Protein AF-A0A3N7END7-F1 (afdb_monomer_lite)

Radius of gyration: 17.61 Å; chains: 1; bounding box: 38×30×61 Å

Structure (mmCIF, N/CA/C/O backbone):
data_AF-A0A3N7END7-F1
#
_entry.id   AF-A0A3N7END7-F1
#
loop_
_atom_site.group_PDB
_atom_site.id
_atom_site.type_symbol
_atom_site.label_atom_id
_atom_site.label_alt_id
_atom_site.label_comp_id
_atom_site.label_asym_id
_atom_site.label_entity_id
_atom_site.label_seq_id
_atom_site.pdbx_PDB_ins_code
_atom_site.Cartn_x
_atom_site.Cartn_y
_atom_site.Cartn_z
_atom_site.occupancy
_atom_site.B_iso_or_equiv
_atom_site.auth_seq_id
_atom_site.auth_comp_id
_atom_site.auth_asym_id
_atom_site.auth_atom_id
_atom_site.pdbx_PDB_model_num
ATOM 1 N N . MET A 1 1 ? -11.776 10.929 18.664 1.00 58.56 1 MET A N 1
ATOM 2 C CA . MET A 1 1 ? -11.249 9.601 19.025 1.00 58.56 1 MET A CA 1
ATOM 3 C C . MET A 1 1 ? -9.927 9.447 18.284 1.00 58.56 1 MET A C 1
ATOM 5 O O . MET A 1 1 ? -9.914 9.830 17.123 1.00 58.56 1 MET A O 1
ATOM 9 N N . ARG A 1 2 ? -8.830 9.048 18.948 1.00 68.06 2 ARG A N 1
ATOM 10 C CA . ARG A 1 2 ? -7.489 8.968 18.319 1.00 68.06 2 ARG A CA 1
ATOM 11 C C . ARG A 1 2 ? -7.162 7.585 17.737 1.00 68.06 2 ARG A C 1
ATOM 13 O O . ARG A 1 2 ? -6.366 7.523 16.815 1.00 68.06 2 ARG A O 1
ATOM 20 N N . CYS A 1 3 ? -7.806 6.529 18.240 1.00 64.56 3 CYS A N 1
ATOM 21 C CA . CYS A 1 3 ? -7.822 5.182 17.665 1.00 64.56 3 CYS A CA 1
ATOM 22 C C . CYS A 1 3 ? -9.238 4.598 17.800 1.00 64.56 3 CYS A C 1
ATOM 24 O O . CYS A 1 3 ? -9.981 5.019 18.689 1.00 64.56 3 CYS A O 1
ATOM 26 N N . LEU A 1 4 ? -9.624 3.675 16.918 1.00 64.88 4 LEU A N 1
ATOM 27 C CA . LEU A 1 4 ? -11.009 3.197 16.801 1.00 64.88 4 LEU A CA 1
ATOM 28 C C . LEU A 1 4 ? -11.334 1.967 17.667 1.00 64.88 4 LEU A C 1
ATOM 30 O O . LEU A 1 4 ? -12.499 1.762 17.994 1.00 64.88 4 LEU A O 1
ATOM 34 N N . TRP A 1 5 ? -10.341 1.148 18.041 1.00 72.69 5 TRP A N 1
ATOM 35 C CA . TRP A 1 5 ? -10.612 -0.222 18.517 1.00 72.69 5 TRP A CA 1
ATOM 36 C C . TRP A 1 5 ? -9.805 -0.662 19.748 1.00 72.69 5 TRP A C 1
ATOM 38 O O . TRP A 1 5 ? -9.577 -1.857 19.932 1.00 72.69 5 TRP A O 1
ATOM 48 N N . LYS A 1 6 ? -9.364 0.271 20.605 1.00 66.94 6 LYS A N 1
ATOM 49 C CA . LYS A 1 6 ? -8.592 -0.079 21.815 1.00 66.94 6 LYS A CA 1
ATOM 50 C C . LYS A 1 6 ? -9.349 -1.128 22.650 1.00 66.94 6 LYS A C 1
ATOM 52 O O . LYS A 1 6 ? -10.451 -0.858 23.119 1.00 66.94 6 LYS A O 1
ATOM 57 N N . GLY A 1 7 ? -8.748 -2.308 22.826 1.00 66.50 7 GLY A N 1
ATOM 58 C CA . GLY A 1 7 ? -9.311 -3.417 23.609 1.00 66.50 7 GLY A CA 1
ATOM 59 C C . GLY A 1 7 ? -10.255 -4.368 22.859 1.00 66.50 7 GLY A C 1
ATOM 60 O O . GLY A 1 7 ? -10.899 -5.192 23.504 1.00 66.50 7 GLY A O 1
ATOM 61 N N . LEU A 1 8 ? -10.358 -4.282 21.527 1.00 70.75 8 LEU A N 1
ATOM 62 C CA . LEU A 1 8 ? -11.179 -5.195 20.722 1.00 70.75 8 LEU A CA 1
ATOM 63 C C . LEU A 1 8 ? -10.338 -6.291 20.053 1.00 70.75 8 LEU A C 1
ATOM 65 O O . LEU A 1 8 ? -9.288 -6.022 19.479 1.00 70.75 8 LEU A O 1
ATOM 69 N N . VAL A 1 9 ? -10.853 -7.525 20.070 1.00 76.88 9 VAL A N 1
ATOM 70 C CA . VAL A 1 9 ? -10.311 -8.660 19.307 1.00 76.88 9 VAL A CA 1
ATOM 71 C C . VAL A 1 9 ? -11.106 -8.795 18.012 1.00 76.88 9 VAL A C 1
ATOM 73 O O . VAL A 1 9 ? -12.292 -9.122 18.035 1.00 76.88 9 VAL A O 1
ATOM 76 N N . LEU A 1 10 ? -10.458 -8.550 16.874 1.00 80.69 10 LEU A N 1
ATOM 77 C CA . LEU A 1 10 ? -11.116 -8.424 15.568 1.00 80.69 10 LEU A CA 1
ATOM 78 C C . LEU A 1 10 ? -10.862 -9.642 14.657 1.00 80.69 10 LEU A C 1
ATOM 80 O O . LEU A 1 10 ? -10.731 -9.514 13.444 1.00 80.69 10 LEU A O 1
ATOM 84 N N . SER A 1 11 ? -10.856 -10.849 15.231 1.00 84.00 11 SER A N 1
ATOM 85 C CA . SER A 1 11 ? -10.459 -12.099 14.550 1.00 84.00 11 SER A CA 1
ATOM 86 C C . SER A 1 11 ? -11.357 -12.574 13.414 1.00 84.00 11 SER A C 1
ATOM 88 O O . SER A 1 11 ? -10.953 -13.436 12.637 1.00 84.00 11 SER A O 1
ATOM 90 N N . LYS A 1 12 ? -12.561 -12.013 13.297 1.00 89.88 12 LYS A N 1
ATOM 91 C CA . LYS A 1 12 ? -13.512 -12.297 12.211 1.00 89.88 12 LYS A CA 1
ATOM 92 C C . LYS A 1 12 ? -13.672 -11.129 11.238 1.00 89.88 12 LYS A C 1
ATOM 94 O O . LYS A 1 12 ? -14.505 -11.204 10.338 1.00 89.88 12 LYS A O 1
ATOM 99 N N . LEU A 1 13 ? -12.950 -10.028 11.449 1.00 92.25 13 LEU A N 1
ATOM 100 C CA . LEU A 1 13 ? -13.069 -8.851 10.601 1.00 92.25 13 LEU A CA 1
ATOM 101 C C . LEU A 1 13 ? -12.428 -9.149 9.245 1.00 92.25 13 LEU A C 1
ATOM 103 O O . LEU A 1 13 ? -11.234 -9.416 9.174 1.00 92.25 13 LEU A O 1
ATOM 107 N N . THR A 1 14 ? -13.227 -9.103 8.181 1.00 96.62 14 THR A N 1
ATOM 108 C CA . THR A 1 14 ? -12.772 -9.377 6.808 1.00 96.62 14 THR A CA 1
ATOM 109 C C . THR A 1 14 ? -12.635 -8.118 5.968 1.00 96.62 14 THR A C 1
ATOM 111 O O . THR A 1 14 ? -11.817 -8.074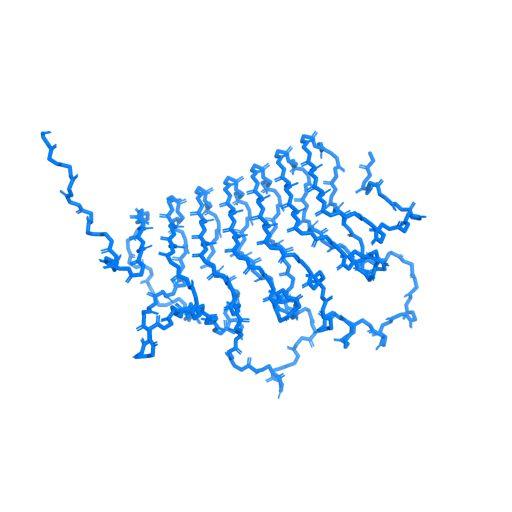 5.058 1.00 96.62 14 THR A O 1
ATOM 114 N N . THR A 1 15 ? -13.418 -7.088 6.267 1.00 96.81 15 THR A N 1
ATOM 115 C CA . THR A 1 15 ? -13.398 -5.803 5.568 1.00 96.81 15 THR A CA 1
ATOM 116 C C . THR A 1 15 ? -13.384 -4.706 6.610 1.00 96.81 15 THR A C 1
ATOM 118 O O . THR A 1 15 ? -14.233 -4.699 7.502 1.00 96.81 15 THR A O 1
ATOM 121 N N . LEU A 1 16 ? -12.433 -3.788 6.490 1.00 96.12 16 LEU A N 1
ATOM 122 C CA . LEU A 1 16 ? -12.409 -2.560 7.257 1.00 96.12 16 LEU A CA 1
ATOM 123 C C . LEU A 1 16 ? -12.449 -1.369 6.306 1.00 96.12 16 LEU A C 1
ATOM 125 O O . LEU A 1 16 ? -11.574 -1.219 5.459 1.00 96.12 16 LEU A O 1
ATOM 129 N N . GLU A 1 17 ? -13.435 -0.505 6.505 1.00 97.25 17 GLU A N 1
ATOM 130 C CA . GLU A 1 17 ? -13.556 0.768 5.811 1.00 97.25 17 GLU A CA 1
ATOM 131 C C . GLU A 1 17 ? -13.596 1.906 6.840 1.00 97.25 17 GLU A C 1
ATOM 133 O O . GLU A 1 17 ? -14.427 1.918 7.750 1.00 97.25 17 GLU A O 1
ATOM 138 N N . VAL A 1 18 ? -12.664 2.851 6.717 1.00 96.94 18 VAL A N 1
ATOM 139 C CA . VAL A 1 18 ? -12.523 4.016 7.595 1.00 96.94 18 VAL A CA 1
ATOM 140 C C . VAL A 1 18 ? -12.700 5.273 6.755 1.00 96.94 18 VAL A C 1
ATOM 142 O O . VAL A 1 18 ? -11.831 5.627 5.964 1.00 96.94 18 VAL A O 1
ATOM 145 N N . VAL A 1 19 ? -13.829 5.957 6.922 1.00 97.12 19 VAL A N 1
ATOM 146 C CA . VAL A 1 19 ? -14.219 7.079 6.055 1.00 97.12 19 VAL A CA 1
ATOM 147 C C . VAL A 1 19 ? -14.399 8.346 6.883 1.00 97.12 19 VAL A C 1
ATOM 149 O O . VAL A 1 19 ? -15.081 8.335 7.909 1.00 97.12 19 VAL A O 1
ATOM 152 N N . LYS A 1 20 ? -13.808 9.457 6.428 1.00 96.12 20 LYS A N 1
ATOM 153 C CA . LYS A 1 20 ? -14.015 10.817 6.967 1.00 96.12 20 LYS A CA 1
ATOM 154 C C . LYS A 1 20 ? -13.723 10.955 8.469 1.00 96.12 20 LYS A C 1
ATOM 156 O O . LYS A 1 20 ? -14.342 11.759 9.172 1.00 96.12 20 LYS A O 1
ATOM 161 N N . CYS A 1 21 ? -12.755 10.195 8.982 1.00 94.81 21 CYS A N 1
ATOM 162 C CA . CYS A 1 21 ? -12.356 10.218 10.390 1.00 94.81 21 CYS A CA 1
ATOM 163 C C . CYS A 1 21 ? -11.325 11.329 10.678 1.00 94.81 21 CYS A C 1
ATOM 165 O O . CYS A 1 21 ? -10.140 11.076 10.863 1.00 94.81 21 CYS A O 1
ATOM 167 N N . LYS A 1 22 ? -11.801 12.576 10.800 1.00 89.81 22 LYS A N 1
ATOM 168 C CA . LYS A 1 22 ? -11.001 13.823 10.907 1.00 89.81 22 LYS A CA 1
ATOM 169 C C . LYS A 1 22 ? -10.036 13.964 12.094 1.00 89.81 22 LYS A C 1
ATOM 171 O O . LYS A 1 22 ? -9.405 14.996 12.239 1.00 89.81 22 LYS A O 1
ATOM 176 N N . ARG A 1 23 ? -10.001 13.014 13.029 1.00 92.69 23 ARG A N 1
ATOM 177 C CA . ARG A 1 23 ? -9.140 13.070 14.233 1.00 92.69 23 ARG A CA 1
ATOM 178 C C . ARG A 1 23 ? -8.343 11.787 14.450 1.00 92.69 23 ARG A C 1
ATOM 180 O O . ARG A 1 23 ? -7.710 11.642 15.496 1.00 92.69 23 ARG A O 1
ATOM 187 N N . LEU A 1 24 ? -8.483 10.833 13.535 1.00 93.38 24 LEU A N 1
ATOM 188 C CA . LEU A 1 24 ? -7.822 9.546 13.620 1.00 93.38 24 LEU A CA 1
ATOM 189 C C . LEU A 1 24 ? -6.377 9.732 13.179 1.00 93.38 24 LEU A C 1
ATOM 191 O O . LEU A 1 24 ? -6.164 10.127 12.041 1.00 93.38 24 LEU A O 1
ATOM 195 N N . THR A 1 25 ? -5.424 9.460 14.068 1.00 93.38 25 THR A N 1
ATOM 196 C CA . THR A 1 25 ? -3.995 9.569 13.737 1.00 93.38 25 THR A CA 1
ATOM 197 C C . THR A 1 25 ? -3.389 8.228 13.344 1.00 93.38 25 THR A C 1
ATOM 199 O O . THR A 1 25 ? -2.418 8.200 12.594 1.00 93.38 25 THR A O 1
ATOM 202 N N . HIS A 1 26 ? -3.996 7.124 13.797 1.00 91.69 26 HIS A N 1
ATOM 203 C CA . HIS A 1 26 ? -3.656 5.759 13.401 1.00 91.69 26 HIS A CA 1
ATOM 204 C C . HIS A 1 26 ? -4.863 4.818 13.404 1.00 91.69 26 HIS A C 1
ATOM 206 O O . HIS A 1 26 ? -5.825 5.034 14.145 1.00 91.69 26 HIS A O 1
ATOM 212 N N . VAL A 1 27 ? -4.822 3.762 12.582 1.00 92.12 27 VAL A N 1
ATOM 213 C CA . VAL A 1 27 ? -5.920 2.782 12.464 1.00 92.12 27 VAL A CA 1
ATOM 214 C C . VAL A 1 27 ? -5.748 1.622 13.438 1.00 92.12 27 VAL A C 1
ATOM 216 O O . VAL A 1 27 ? -6.703 1.240 14.120 1.00 92.12 27 VAL A O 1
ATOM 219 N N . PHE A 1 28 ? -4.532 1.086 13.519 1.00 87.56 28 PHE A N 1
ATOM 220 C CA . PHE A 1 28 ? -4.178 -0.059 14.352 1.00 87.56 28 PHE A CA 1
ATOM 221 C C . PHE A 1 28 ? -2.998 0.265 15.262 1.00 87.56 28 PHE A C 1
ATOM 223 O O . PHE A 1 28 ? -2.235 1.195 14.999 1.00 87.56 28 PHE A O 1
ATOM 230 N N . THR A 1 29 ? -2.819 -0.548 16.297 1.00 83.44 29 THR A N 1
ATOM 231 C CA . THR A 1 29 ? -1.540 -0.673 16.998 1.00 83.44 29 THR A CA 1
ATOM 232 C C . THR A 1 29 ? -0.920 -2.051 16.755 1.00 83.44 29 THR A C 1
ATOM 234 O O . THR A 1 29 ? -1.595 -2.960 16.256 1.00 83.44 29 THR A O 1
ATOM 237 N N . CYS A 1 30 ? 0.362 -2.231 17.077 1.00 78.19 30 CYS A N 1
ATOM 238 C CA . CYS A 1 30 ? 1.071 -3.500 16.869 1.00 78.19 30 CYS A CA 1
ATOM 239 C C . CYS A 1 30 ? 0.418 -4.690 17.603 1.00 78.19 30 CYS A C 1
ATOM 241 O O . CYS A 1 30 ? 0.336 -5.788 17.056 1.00 78.19 30 CYS A O 1
ATOM 243 N N . SER A 1 31 ? -0.137 -4.483 18.795 1.00 76.56 31 SER A N 1
ATOM 244 C CA . SER A 1 31 ? -0.885 -5.512 19.530 1.00 76.56 31 SER A CA 1
ATOM 245 C C . SER A 1 31 ? -2.219 -5.899 18.879 1.00 76.56 31 SER A C 1
ATOM 247 O O . SER A 1 31 ? -2.782 -6.947 19.186 1.00 76.56 31 SER A O 1
ATOM 249 N N . MET A 1 32 ? -2.748 -5.087 17.960 1.00 80.56 32 MET A N 1
ATOM 250 C CA . MET A 1 32 ? -4.044 -5.339 17.322 1.00 80.56 32 MET A CA 1
ATOM 251 C C . MET A 1 32 ? -3.915 -6.175 16.053 1.00 80.56 32 MET A C 1
ATOM 253 O O . MET A 1 32 ? -4.786 -7.005 15.770 1.00 80.56 32 MET A O 1
ATOM 257 N N . ILE A 1 33 ? -2.835 -5.979 15.294 1.00 82.06 33 ILE A N 1
ATOM 258 C CA . ILE A 1 33 ? -2.649 -6.623 13.986 1.00 82.06 33 ILE A CA 1
ATOM 259 C C . ILE A 1 33 ? -2.526 -8.145 14.089 1.00 82.06 33 ILE A C 1
ATOM 261 O O . ILE A 1 33 ? -2.978 -8.846 13.188 1.00 82.06 33 ILE A O 1
ATOM 265 N N . VAL A 1 34 ? -2.055 -8.670 15.226 1.00 78.06 34 VAL A N 1
ATOM 266 C CA . VAL A 1 34 ? -2.008 -10.122 15.493 1.00 78.06 34 VAL A CA 1
ATOM 267 C C . VAL A 1 34 ? -3.398 -10.762 15.542 1.00 78.06 34 VAL A C 1
ATOM 269 O O . VAL A 1 34 ? -3.540 -11.956 15.299 1.00 78.06 34 VAL A O 1
ATOM 272 N N . SER A 1 35 ? -4.444 -9.979 15.828 1.00 81.50 35 SER A N 1
ATOM 273 C CA . SER A 1 35 ? -5.823 -10.471 15.818 1.00 81.50 35 SER A CA 1
ATOM 274 C C . SER A 1 35 ? -6.478 -10.380 14.440 1.00 81.50 35 SER A C 1
ATOM 276 O O . SER A 1 35 ? -7.482 -11.043 14.212 1.00 81.50 35 SER A O 1
ATOM 278 N N . LEU A 1 36 ? -5.920 -9.616 13.497 1.00 86.31 36 LEU A N 1
ATOM 279 C CA . LEU A 1 36 ? -6.539 -9.289 12.205 1.00 86.31 36 LEU A CA 1
ATOM 280 C C . LEU A 1 36 ? -6.184 -10.300 11.103 1.00 86.31 36 LEU A C 1
ATOM 282 O O . LEU A 1 36 ? -5.950 -9.946 9.949 1.00 86.31 36 LEU A O 1
ATOM 286 N N . VAL A 1 37 ? -6.175 -11.587 11.455 1.00 87.81 37 VAL A N 1
ATOM 287 C CA . VAL A 1 37 ? -5.729 -12.678 10.571 1.00 87.81 37 VAL A CA 1
ATOM 288 C C . VAL A 1 37 ? -6.675 -12.975 9.405 1.00 87.81 37 VAL A C 1
ATOM 290 O O . VAL A 1 37 ? -6.257 -13.605 8.444 1.00 87.81 37 VAL A O 1
ATOM 293 N N . GLN A 1 38 ? -7.932 -12.525 9.473 1.00 92.81 38 GLN A N 1
ATOM 294 C CA . GLN A 1 38 ? -8.938 -12.723 8.418 1.00 92.81 38 GLN A CA 1
ATOM 295 C C . GLN A 1 38 ? -9.218 -11.455 7.602 1.00 92.81 38 GLN A C 1
ATOM 297 O O . GLN A 1 38 ? -10.114 -11.477 6.754 1.00 92.81 38 GLN A O 1
ATOM 302 N N . LEU A 1 39 ? -8.504 -10.350 7.858 1.00 94.69 39 LEU A N 1
ATOM 303 C CA . LEU A 1 39 ? -8.737 -9.088 7.160 1.00 94.69 39 LEU A CA 1
ATOM 304 C C . LEU A 1 39 ? -8.303 -9.222 5.699 1.00 94.69 39 LEU A C 1
ATOM 306 O O . LEU A 1 39 ? -7.144 -9.504 5.427 1.00 94.69 39 LEU A O 1
ATOM 310 N N . LYS A 1 40 ? -9.241 -9.004 4.775 1.00 97.50 40 LYS A N 1
ATOM 311 C CA . LYS A 1 40 ? -9.070 -9.127 3.319 1.00 97.50 40 LYS A CA 1
ATOM 312 C C . LYS A 1 40 ? -9.053 -7.789 2.603 1.00 97.50 40 LYS A C 1
ATOM 314 O O . LYS A 1 40 ? -8.405 -7.669 1.568 1.00 97.50 40 LYS A O 1
ATOM 319 N N . VAL A 1 41 ? -9.769 -6.805 3.134 1.00 98.44 41 VAL A N 1
ATOM 320 C CA . VAL A 1 41 ? -9.942 -5.499 2.499 1.00 98.44 41 VAL A CA 1
ATOM 321 C C . VAL A 1 41 ? -9.732 -4.407 3.540 1.00 98.44 41 VAL A C 1
ATOM 323 O O . VAL A 1 41 ? -10.408 -4.399 4.571 1.00 98.44 41 VAL A O 1
ATOM 326 N N . LEU A 1 42 ? -8.818 -3.481 3.254 1.00 97.75 42 LEU A N 1
ATOM 327 C CA . LEU A 1 42 ? -8.584 -2.272 4.037 1.00 97.75 42 LEU A CA 1
ATOM 328 C C . LEU A 1 42 ? -8.801 -1.044 3.149 1.00 97.75 42 LEU A C 1
ATOM 330 O O . LEU A 1 42 ? -8.037 -0.810 2.216 1.00 97.75 42 LEU A O 1
ATOM 334 N N . LYS A 1 43 ? -9.823 -0.246 3.463 1.00 98.56 43 LYS A N 1
ATOM 335 C CA . LYS A 1 43 ? -10.111 1.022 2.784 1.00 98.56 43 LYS A CA 1
ATOM 336 C C . LYS A 1 43 ? -10.050 2.173 3.768 1.00 98.56 43 LYS A C 1
ATOM 338 O O . LYS A 1 43 ? -10.704 2.130 4.809 1.00 98.56 43 LYS A O 1
ATOM 343 N N . ILE A 1 44 ? -9.282 3.208 3.451 1.00 98.44 44 ILE A N 1
ATOM 344 C CA . ILE A 1 44 ? -9.186 4.411 4.277 1.00 98.44 44 ILE A CA 1
ATOM 345 C C . ILE A 1 44 ? -9.352 5.632 3.380 1.00 98.44 44 ILE A C 1
ATOM 347 O O . ILE A 1 44 ? -8.561 5.849 2.467 1.00 98.44 44 ILE A O 1
ATOM 351 N N . VAL A 1 45 ? -10.403 6.415 3.626 1.00 98.50 45 VAL A N 1
ATOM 352 C CA . VAL A 1 45 ? -10.842 7.492 2.730 1.00 98.50 45 VAL A CA 1
ATOM 353 C C . VAL A 1 45 ? -11.081 8.782 3.513 1.00 98.50 45 VAL A C 1
ATOM 355 O O . VAL A 1 45 ? -11.795 8.793 4.521 1.00 98.50 45 VAL A O 1
ATOM 358 N N . SER A 1 46 ? -10.502 9.886 3.043 1.00 97.88 46 SER A N 1
ATOM 359 C CA . SER A 1 46 ? -10.686 11.243 3.581 1.00 97.88 46 SER A CA 1
ATOM 360 C C . SER A 1 46 ? -10.360 11.367 5.083 1.00 97.88 46 SER A C 1
ATOM 362 O O . SER A 1 46 ? -11.107 11.983 5.849 1.00 97.88 46 SER A O 1
ATOM 364 N N . CYS A 1 47 ? -9.271 10.745 5.544 1.00 96.94 47 CYS A N 1
ATOM 365 C CA . CYS A 1 47 ? -8.807 10.833 6.935 1.00 96.94 47 CYS A CA 1
ATOM 366 C C . CYS A 1 47 ? -7.644 11.832 7.054 1.00 96.94 47 CYS A C 1
ATOM 368 O O . CYS A 1 47 ? -6.478 11.456 7.036 1.00 96.94 47 CYS A O 1
ATOM 370 N N . GLU A 1 48 ? -7.983 13.119 7.175 1.00 93.25 48 GLU A N 1
ATOM 371 C CA . GLU A 1 48 ? -7.047 14.258 7.090 1.00 93.25 48 GLU A CA 1
ATOM 372 C C . GLU A 1 48 ? -5.918 14.250 8.136 1.00 93.25 48 GLU A C 1
ATOM 374 O O . GLU A 1 48 ? -4.829 14.743 7.863 1.00 93.25 48 GLU A O 1
ATOM 379 N N . GLU A 1 49 ? -6.171 13.686 9.320 1.00 95.69 49 GLU A N 1
ATOM 380 C CA . GLU A 1 49 ? -5.212 13.642 10.433 1.00 95.69 49 GLU A CA 1
ATOM 381 C C . GLU A 1 49 ? -4.452 12.309 10.532 1.00 95.69 49 GLU A C 1
ATOM 383 O O . GLU A 1 49 ? -3.709 12.107 11.489 1.00 95.69 49 GLU A O 1
ATOM 388 N N . LEU A 1 50 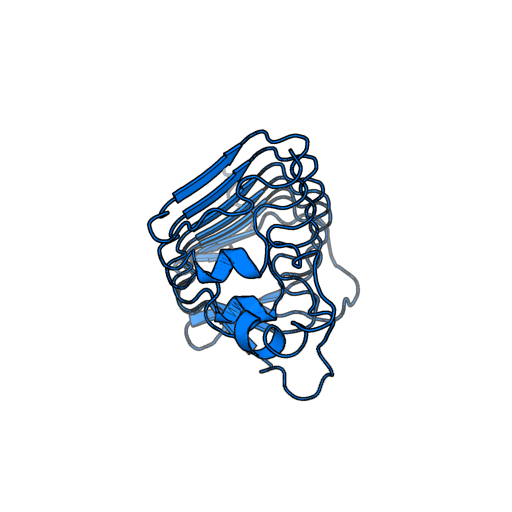? -4.650 11.387 9.582 1.00 96.25 50 LEU A N 1
ATOM 389 C CA . LEU A 1 50 ? -4.012 10.073 9.611 1.00 96.25 50 LEU A CA 1
ATOM 390 C C . LEU A 1 50 ? -2.530 10.197 9.257 1.00 96.25 50 LEU A C 1
ATOM 392 O O . LEU A 1 50 ? -2.197 10.512 8.120 1.00 96.25 50 LEU A O 1
ATOM 396 N N . GLU A 1 51 ? -1.666 9.906 10.224 1.00 93.75 51 GLU A N 1
ATOM 397 C CA . GLU A 1 51 ? -0.207 9.980 10.082 1.00 93.75 51 GLU A CA 1
ATOM 398 C C . GLU A 1 51 ? 0.395 8.602 9.779 1.00 93.75 51 GLU A C 1
ATOM 400 O O . GLU A 1 51 ? 1.344 8.488 9.006 1.00 93.75 51 GLU A O 1
ATOM 405 N N . GLN A 1 52 ? -0.172 7.536 10.359 1.00 90.81 52 GLN A N 1
ATOM 406 C CA . GLN A 1 52 ? 0.329 6.161 10.239 1.00 90.81 52 GLN A CA 1
ATOM 407 C C . GLN A 1 52 ? -0.840 5.176 10.183 1.00 90.81 52 GLN A C 1
ATOM 409 O O . GLN A 1 52 ? -1.822 5.353 10.891 1.00 90.81 52 GLN A O 1
ATOM 414 N N . ILE A 1 53 ? -0.770 4.090 9.410 1.00 92.56 53 ILE A N 1
ATOM 415 C CA . ILE A 1 53 ? -1.816 3.046 9.483 1.00 92.56 53 ILE A CA 1
ATOM 416 C C . ILE A 1 53 ? -1.678 2.245 10.785 1.00 92.56 53 ILE A C 1
ATOM 418 O O . ILE A 1 53 ? -2.681 1.925 11.428 1.00 92.56 53 ILE A O 1
ATOM 422 N N . ILE A 1 54 ? -0.439 1.964 11.194 1.00 87.44 54 ILE A N 1
ATOM 423 C CA . ILE A 1 54 ? -0.103 1.181 12.385 1.00 87.44 54 ILE A CA 1
ATOM 424 C C . ILE A 1 54 ? 0.816 2.015 13.271 1.00 87.44 54 ILE A C 1
ATOM 426 O O . ILE A 1 54 ? 1.899 2.395 12.840 1.00 87.44 54 ILE A O 1
ATOM 430 N N . ALA A 1 55 ? 0.394 2.259 14.507 1.00 84.31 55 ALA A N 1
ATOM 431 C CA . ALA A 1 55 ? 1.214 2.882 15.537 1.00 84.31 55 ALA A CA 1
ATOM 432 C C . ALA A 1 55 ? 1.828 1.830 16.473 1.00 84.31 55 ALA A C 1
ATOM 434 O O . ALA A 1 55 ? 1.306 0.722 16.626 1.00 84.31 55 ALA A O 1
ATOM 435 N N . ARG A 1 56 ? 2.916 2.191 17.157 1.00 77.12 56 ARG A N 1
ATOM 436 C CA . ARG A 1 56 ? 3.410 1.399 18.293 1.00 77.12 56 ARG A CA 1
ATOM 437 C C . ARG A 1 56 ? 2.412 1.471 19.450 1.00 77.12 56 ARG A C 1
ATOM 439 O O . ARG A 1 56 ? 1.708 2.470 19.611 1.00 77.12 56 ARG A O 1
ATOM 446 N N . ASP A 1 57 ? 2.342 0.411 20.247 1.00 74.75 57 ASP A N 1
ATOM 447 C CA . ASP A 1 57 ? 1.612 0.455 21.511 1.00 74.75 57 ASP A CA 1
ATOM 448 C C . ASP A 1 57 ? 2.320 1.439 22.463 1.00 74.75 57 ASP A C 1
ATOM 450 O O . ASP A 1 57 ? 3.545 1.460 22.548 1.00 74.75 57 ASP A O 1
ATOM 454 N N . ASN A 1 58 ? 1.556 2.312 23.124 1.00 64.94 58 ASN A N 1
ATOM 455 C CA . ASN A 1 58 ? 2.095 3.413 23.939 1.00 64.94 58 ASN A CA 1
ATOM 456 C C . ASN A 1 58 ? 2.496 3.000 25.368 1.00 64.94 58 ASN A C 1
ATOM 458 O O . ASN A 1 58 ? 2.837 3.874 26.161 1.00 64.94 58 ASN A O 1
ATOM 462 N N . ASP A 1 59 ? 2.453 1.709 25.700 1.00 56.25 59 ASP A N 1
ATOM 463 C CA . ASP A 1 59 ? 2.606 1.216 27.066 1.00 56.25 59 ASP A CA 1
ATOM 464 C C . ASP A 1 59 ? 3.657 0.075 27.090 1.00 56.25 59 ASP A C 1
ATOM 466 O O . ASP A 1 59 ? 3.478 -0.945 26.434 1.00 56.25 59 ASP A O 1
ATOM 470 N N . ASP A 1 60 ? 4.736 0.295 27.854 1.00 51.06 60 ASP A N 1
ATOM 471 C CA . ASP A 1 60 ? 5.833 -0.604 28.270 1.00 51.06 60 ASP A CA 1
ATOM 472 C C . ASP A 1 60 ? 7.102 -0.763 27.396 1.00 51.06 60 ASP A C 1
ATOM 474 O O . ASP A 1 60 ? 7.154 -1.396 26.343 1.00 51.06 60 ASP A O 1
ATOM 478 N N . GLU A 1 61 ? 8.221 -0.292 27.969 1.00 53.06 61 GLU A N 1
ATOM 479 C CA . GLU A 1 61 ? 9.608 -0.483 27.514 1.00 53.06 61 GLU A CA 1
ATOM 480 C C . GLU A 1 61 ? 10.043 -1.963 27.420 1.00 53.06 61 GLU A C 1
ATOM 482 O O . GLU A 1 61 ? 11.149 -2.239 26.955 1.00 53.06 61 GLU A O 1
ATOM 487 N N . ASN A 1 62 ? 9.206 -2.923 27.829 1.00 47.53 62 ASN A N 1
ATOM 488 C CA . ASN A 1 62 ? 9.570 -4.337 27.961 1.00 47.53 62 ASN A CA 1
ATOM 489 C C . ASN A 1 62 ? 9.136 -5.226 26.774 1.00 47.53 62 ASN A C 1
ATOM 491 O O . ASN A 1 62 ? 9.657 -6.328 26.618 1.00 47.53 62 ASN A O 1
AT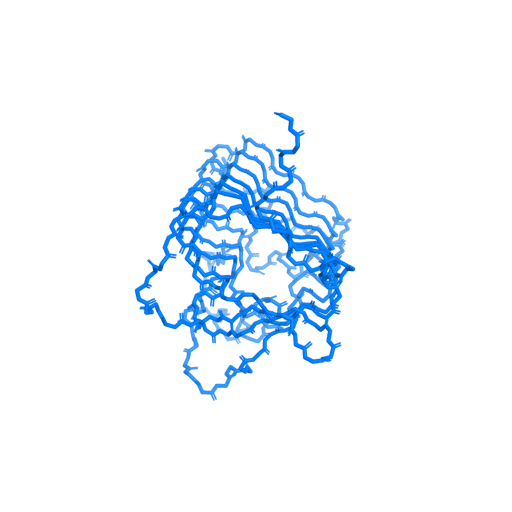OM 495 N N . ASP A 1 63 ? 8.273 -4.735 25.877 1.00 47.25 63 ASP A N 1
ATOM 496 C CA . ASP A 1 63 ? 7.823 -5.475 24.678 1.00 47.25 63 ASP A CA 1
ATOM 497 C C . ASP A 1 63 ? 8.784 -5.343 23.478 1.00 47.25 63 ASP A C 1
ATOM 499 O O . ASP A 1 63 ? 8.541 -5.837 22.371 1.00 47.25 63 ASP A O 1
ATOM 503 N N . GLN A 1 64 ? 9.945 -4.719 23.702 1.00 47.16 64 GLN A N 1
ATOM 504 C CA . GLN A 1 64 ? 10.949 -4.421 22.678 1.00 47.16 64 GLN A CA 1
ATOM 505 C C . GLN A 1 64 ? 11.583 -5.654 22.016 1.00 47.16 64 GLN A C 1
ATOM 507 O O . GLN A 1 64 ? 12.201 -5.501 20.958 1.00 47.16 64 GLN A O 1
ATOM 512 N N . ILE A 1 65 ? 11.447 -6.840 22.620 1.00 45.72 65 ILE A N 1
ATOM 513 C CA . ILE A 1 65 ? 12.112 -8.078 22.182 1.00 45.72 65 ILE A CA 1
ATOM 514 C C . ILE A 1 65 ? 11.216 -8.915 21.253 1.00 45.72 65 ILE A C 1
ATOM 516 O O . ILE A 1 65 ? 11.730 -9.623 20.395 1.00 45.72 65 ILE A O 1
ATOM 520 N N . LEU A 1 66 ? 9.888 -8.796 21.348 1.00 44.41 66 LEU A N 1
ATOM 521 C CA . LEU A 1 66 ? 8.960 -9.607 20.546 1.00 44.41 66 LEU A CA 1
ATOM 522 C C . LEU A 1 66 ? 8.623 -8.963 19.187 1.00 44.41 66 LEU A C 1
ATOM 524 O O . LEU A 1 66 ? 8.377 -9.660 18.208 1.00 44.41 66 LEU A O 1
ATOM 528 N N . LEU A 1 67 ? 8.664 -7.633 19.075 1.00 51.34 67 LEU A N 1
ATOM 529 C CA . LEU A 1 67 ? 8.200 -6.931 17.871 1.00 51.34 67 LEU A CA 1
ATOM 530 C C . LEU A 1 67 ? 9.127 -7.059 16.647 1.00 51.34 67 LEU A C 1
ATOM 532 O O . LEU A 1 67 ? 8.646 -6.982 15.520 1.00 51.34 67 LEU A O 1
ATOM 536 N N . GLY A 1 68 ? 10.436 -7.255 16.846 1.00 50.66 68 GLY A N 1
ATOM 537 C CA . GLY A 1 68 ? 11.410 -7.309 15.744 1.00 50.66 68 GLY A CA 1
ATOM 538 C C . GLY A 1 68 ? 11.191 -8.496 14.801 1.00 50.66 68 GLY A C 1
ATOM 539 O O . GLY A 1 68 ? 11.225 -8.334 13.582 1.00 50.66 68 GLY A O 1
ATOM 540 N N . ASP A 1 69 ? 10.878 -9.662 15.368 1.00 52.34 69 ASP A N 1
ATOM 541 C CA . ASP A 1 69 ? 10.572 -10.869 14.597 1.00 52.34 69 ASP A CA 1
ATOM 542 C C . ASP A 1 69 ? 9.078 -10.964 14.241 1.00 52.34 69 ASP A C 1
ATOM 544 O O . ASP A 1 69 ? 8.735 -11.474 13.175 1.00 52.34 69 ASP A O 1
ATOM 548 N N . HIS A 1 70 ? 8.170 -10.417 15.066 1.00 52.50 70 HIS A N 1
ATOM 549 C CA . HIS A 1 70 ? 6.730 -10.443 14.776 1.00 52.50 70 HIS A CA 1
ATOM 550 C C . HIS A 1 70 ? 6.283 -9.461 13.688 1.00 52.50 70 HIS A C 1
ATOM 552 O O . HIS A 1 70 ? 5.369 -9.802 12.944 1.00 52.50 70 HIS A O 1
ATOM 558 N N . LEU A 1 71 ? 6.928 -8.299 13.511 1.00 55.31 71 LEU A N 1
ATOM 559 C CA . LEU A 1 71 ? 6.631 -7.417 12.367 1.00 55.31 71 LEU A CA 1
ATOM 560 C C . LEU A 1 71 ? 7.036 -8.053 11.029 1.00 55.31 71 LEU A C 1
ATOM 562 O O . LEU A 1 71 ? 6.392 -7.806 10.011 1.00 55.31 71 LEU A O 1
ATOM 566 N N . ARG A 1 72 ? 8.051 -8.928 11.048 1.00 55.25 72 ARG A N 1
ATOM 567 C CA . ARG A 1 72 ? 8.432 -9.779 9.909 1.00 55.25 72 ARG A CA 1
ATOM 568 C C . ARG A 1 72 ? 7.468 -10.955 9.702 1.00 55.25 72 ARG A C 1
ATOM 570 O O . ARG A 1 72 ? 7.445 -11.546 8.625 1.00 55.25 72 ARG A O 1
ATOM 577 N N . SER A 1 73 ? 6.665 -11.307 10.710 1.00 57.25 73 SER A N 1
ATOM 578 C C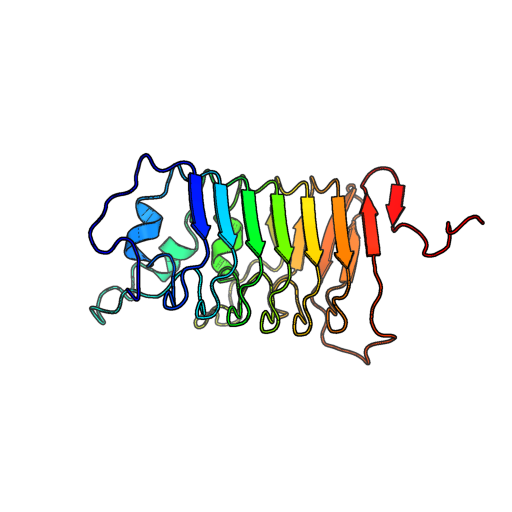A . SER A 1 73 ? 5.746 -12.447 10.687 1.00 57.25 73 SER A CA 1
ATOM 579 C C . SER A 1 73 ? 4.324 -11.993 10.320 1.00 57.25 73 SER A C 1
ATOM 581 O O . SER A 1 73 ? 3.594 -11.467 11.154 1.00 57.25 73 SER A O 1
ATOM 583 N N . LEU A 1 74 ? 3.931 -12.216 9.059 1.00 60.59 74 LEU A N 1
ATOM 584 C CA . LEU A 1 74 ? 2.541 -12.253 8.561 1.00 60.59 74 LEU A CA 1
ATOM 585 C C . LEU A 1 74 ? 1.591 -11.189 9.142 1.00 60.59 74 LEU A C 1
ATOM 587 O O . LEU A 1 74 ? 0.567 -11.500 9.754 1.00 60.59 74 LEU A O 1
ATOM 591 N N . CYS A 1 75 ? 1.904 -9.919 8.909 1.00 69.44 75 CYS A N 1
ATOM 592 C CA . CYS A 1 75 ? 0.968 -8.840 9.181 1.00 69.44 75 CYS A CA 1
ATOM 593 C C . CYS A 1 75 ? -0.143 -8.827 8.119 1.00 69.44 75 CYS A C 1
ATOM 595 O O . CYS A 1 75 ? 0.078 -8.377 7.002 1.00 69.44 75 CYS A O 1
ATOM 597 N N . PHE A 1 76 ? -1.339 -9.290 8.489 1.00 86.75 76 PHE A N 1
ATOM 598 C CA . PHE A 1 76 ? -2.499 -9.458 7.601 1.00 86.75 76 PHE A CA 1
ATOM 599 C C . PHE A 1 76 ? -2.320 -10.542 6.511 1.00 86.75 76 PHE A C 1
ATOM 601 O O . PHE A 1 76 ? -2.334 -10.247 5.313 1.00 86.75 76 PHE A O 1
ATOM 608 N N . PRO A 1 77 ? -2.232 -11.830 6.899 1.00 89.56 77 PRO A N 1
ATOM 609 C CA . PRO A 1 77 ? -1.969 -12.936 5.970 1.00 89.56 77 PRO A CA 1
ATOM 610 C C . PRO A 1 77 ? -3.044 -13.114 4.884 1.00 89.56 77 PRO A C 1
ATOM 612 O O . PRO A 1 77 ? -2.778 -13.724 3.845 1.00 89.56 77 PRO A O 1
ATOM 615 N N . ASP A 1 78 ? -4.251 -12.598 5.126 1.00 93.75 78 ASP A N 1
ATOM 616 C CA . ASP A 1 78 ? -5.396 -12.680 4.222 1.00 93.75 78 ASP A CA 1
ATOM 617 C C . ASP A 1 78 ? -5.677 -11.387 3.442 1.00 93.75 78 ASP A C 1
ATOM 619 O O . ASP A 1 78 ? -6.618 -11.372 2.647 1.00 93.75 78 ASP A O 1
ATOM 623 N N . LEU A 1 79 ? -4.876 -10.327 3.622 1.00 95.56 79 LEU A N 1
ATOM 624 C CA . LEU A 1 79 ? -5.141 -9.023 3.012 1.00 95.56 79 LEU A CA 1
ATOM 625 C C . LEU A 1 79 ? -4.914 -9.079 1.505 1.00 95.56 79 LEU A C 1
ATOM 627 O O . LEU A 1 79 ? -3.805 -9.331 1.039 1.00 95.56 79 LEU A O 1
ATOM 631 N N . CYS A 1 80 ? -5.983 -8.832 0.754 1.00 97.81 80 CYS A N 1
ATOM 632 C CA . CYS A 1 80 ? -6.009 -8.874 -0.702 1.00 97.81 80 CYS A CA 1
ATOM 633 C C . CYS A 1 80 ? -6.081 -7.477 -1.321 1.00 97.81 80 CYS A C 1
ATOM 635 O O . CYS A 1 80 ? -5.558 -7.272 -2.415 1.00 97.81 80 CYS A O 1
ATOM 637 N N . GLU A 1 81 ? -6.727 -6.522 -0.653 1.00 98.62 81 GLU A N 1
ATOM 638 C CA . GLU A 1 81 ? -6.986 -5.193 -1.205 1.00 98.62 81 GLU A CA 1
ATOM 639 C C . GLU A 1 81 ? -6.687 -4.099 -0.184 1.00 98.62 81 GLU A C 1
ATOM 641 O O . GLU A 1 81 ? -7.156 -4.142 0.958 1.00 98.62 81 GLU A O 1
ATOM 646 N N . ILE A 1 82 ? -5.926 -3.104 -0.631 1.00 98.56 82 ILE A N 1
ATOM 647 C CA . ILE A 1 82 ? -5.631 -1.885 0.111 1.00 98.56 82 ILE A CA 1
ATOM 648 C C . ILE A 1 82 ? -5.974 -0.695 -0.775 1.00 98.56 82 ILE A C 1
ATOM 650 O O . ILE A 1 82 ? -5.448 -0.559 -1.882 1.00 98.56 82 ILE A O 1
ATOM 654 N N . GLU A 1 83 ? -6.841 0.174 -0.269 1.00 98.69 83 GLU A N 1
ATOM 655 C CA . GLU A 1 83 ? -7.239 1.414 -0.926 1.00 98.69 83 GLU A CA 1
ATOM 656 C C . GLU A 1 83 ? -7.105 2.584 0.051 1.00 98.69 83 GLU A C 1
ATOM 658 O O . GLU A 1 83 ? -7.793 2.637 1.071 1.00 98.69 83 GLU A O 1
ATOM 663 N N . ILE A 1 84 ? -6.216 3.525 -0.260 1.00 98.56 84 ILE A N 1
ATOM 664 C CA . ILE A 1 84 ? -5.994 4.740 0.527 1.00 98.56 84 ILE A CA 1
ATOM 665 C C . ILE A 1 84 ? -6.318 5.944 -0.342 1.00 98.56 84 ILE A C 1
ATOM 667 O O . ILE A 1 84 ? -5.728 6.111 -1.409 1.00 98.56 84 ILE A O 1
ATOM 671 N N . ARG A 1 85 ? -7.230 6.799 0.117 1.00 98.50 85 ARG A N 1
ATOM 672 C CA . ARG A 1 85 ? -7.648 7.990 -0.619 1.00 98.50 85 ARG A CA 1
ATOM 673 C C . ARG A 1 85 ? -7.756 9.208 0.285 1.00 98.50 85 ARG A C 1
ATOM 675 O O . ARG A 1 85 ? -8.288 9.105 1.389 1.00 98.50 85 ARG A O 1
ATOM 682 N N . GLU A 1 86 ? -7.295 10.366 -0.181 1.00 98.00 86 GLU A N 1
ATOM 683 C CA . GLU A 1 86 ? -7.468 11.653 0.518 1.00 98.00 86 GLU A CA 1
ATOM 684 C C . GLU A 1 86 ? -6.913 11.629 1.966 1.00 98.00 86 GLU A C 1
ATOM 686 O O . GLU A 1 86 ? -7.529 12.134 2.907 1.00 98.00 86 GLU A O 1
ATOM 691 N N . CYS A 1 87 ? -5.754 10.993 2.173 1.00 97.75 87 CYS A N 1
ATOM 692 C CA . CYS A 1 87 ? -5.091 10.854 3.481 1.00 97.75 87 CYS A CA 1
ATOM 693 C C . CYS A 1 87 ? -3.789 11.665 3.504 1.00 97.75 87 CYS A C 1
ATOM 695 O O . CYS A 1 87 ? -2.685 11.132 3.438 1.00 97.75 87 CYS A O 1
ATOM 697 N N . ASN A 1 88 ? -3.929 12.990 3.549 1.00 95.94 88 ASN A N 1
ATOM 698 C CA . ASN A 1 88 ? -2.853 13.927 3.215 1.00 95.94 88 ASN A CA 1
ATOM 699 C C . ASN A 1 88 ? -1.696 14.028 4.214 1.00 95.94 88 ASN A C 1
ATOM 701 O O . ASN A 1 88 ? -0.677 14.599 3.834 1.00 95.94 88 ASN A O 1
ATOM 705 N N . LYS A 1 89 ? -1.834 13.522 5.447 1.00 96.75 89 LYS A N 1
ATOM 706 C CA . LYS A 1 89 ? -0.758 13.464 6.456 1.00 96.75 89 LYS A CA 1
ATOM 707 C C . LYS A 1 89 ? -0.039 12.113 6.523 1.00 96.75 89 LYS A C 1
ATOM 709 O O . LYS A 1 89 ? 0.913 11.984 7.283 1.00 96.75 89 LYS A O 1
ATOM 714 N N . LEU A 1 90 ? -0.476 11.121 5.747 1.00 95.75 90 LEU A N 1
ATOM 715 C CA . LEU A 1 90 ? 0.115 9.789 5.781 1.00 95.75 90 LEU A CA 1
ATOM 716 C C . LEU A 1 90 ? 1.483 9.821 5.087 1.00 95.75 90 LEU A C 1
ATOM 718 O O . LEU A 1 90 ? 1.547 10.138 3.902 1.00 95.75 90 LEU A O 1
ATOM 722 N N . GLU A 1 91 ? 2.555 9.474 5.801 1.00 92.19 91 GLU A N 1
ATOM 723 C CA . GLU A 1 91 ? 3.927 9.501 5.257 1.00 92.19 91 GLU A CA 1
ATOM 724 C C . GLU A 1 91 ? 4.340 8.176 4.594 1.00 92.19 91 GLU A C 1
ATOM 726 O O . GLU A 1 91 ? 5.082 8.173 3.607 1.00 92.19 91 GLU A O 1
ATOM 731 N N . SER A 1 92 ? 3.823 7.053 5.105 1.00 92.19 92 SER A N 1
ATOM 732 C CA . SER A 1 92 ? 3.948 5.708 4.525 1.00 92.19 92 SER A CA 1
ATOM 733 C C . SER A 1 92 ? 2.763 4.818 4.920 1.00 92.19 92 SER A C 1
ATOM 735 O O . SER A 1 92 ? 2.091 5.090 5.915 1.00 92.19 92 SER A O 1
ATOM 737 N N . LEU A 1 93 ? 2.479 3.754 4.156 1.00 92.50 93 LEU A N 1
ATOM 738 C CA . LEU A 1 93 ? 1.401 2.814 4.502 1.00 92.50 93 LEU A CA 1
ATOM 739 C C . LEU A 1 93 ? 1.865 1.822 5.573 1.00 92.50 93 LEU A C 1
ATOM 741 O O . LEU A 1 93 ? 1.203 1.662 6.597 1.00 92.50 93 LEU A O 1
ATOM 745 N N . PHE A 1 94 ? 3.005 1.168 5.334 1.00 87.88 94 PHE A N 1
ATOM 746 C CA . PHE A 1 94 ? 3.591 0.173 6.235 1.00 87.88 94 PHE A CA 1
ATOM 747 C C . PHE A 1 94 ? 5.114 0.295 6.269 1.00 87.88 94 PHE A C 1
ATOM 749 O O . PHE A 1 94 ? 5.706 0.646 5.250 1.00 87.88 94 PHE A O 1
ATOM 756 N N . PRO A 1 95 ? 5.777 -0.070 7.376 1.00 85.06 95 PRO A N 1
ATOM 757 C CA . PRO A 1 95 ? 7.208 -0.356 7.372 1.00 85.06 95 PRO A CA 1
ATOM 758 C C . PRO A 1 95 ? 7.570 -1.406 6.311 1.00 85.06 95 PRO A C 1
ATOM 760 O O . PRO A 1 95 ? 6.827 -2.368 6.107 1.00 85.06 95 PRO A O 1
ATOM 763 N N . VAL A 1 96 ? 8.732 -1.272 5.669 1.00 84.06 96 VAL A N 1
ATOM 764 C CA . VAL A 1 96 ? 9.196 -2.208 4.626 1.00 84.06 96 VAL A CA 1
ATOM 765 C C . VAL A 1 96 ? 9.264 -3.658 5.109 1.00 84.06 96 VAL A C 1
ATOM 767 O O . VAL A 1 96 ? 8.930 -4.570 4.357 1.00 84.06 96 VAL A O 1
ATOM 770 N N . ALA A 1 97 ? 9.601 -3.881 6.382 1.00 79.50 97 ALA A N 1
ATOM 771 C CA . ALA A 1 97 ? 9.662 -5.213 6.984 1.00 79.50 97 ALA A CA 1
ATOM 772 C C . ALA A 1 97 ? 8.318 -5.961 6.965 1.00 79.50 97 ALA A C 1
ATOM 774 O O . ALA A 1 97 ? 8.305 -7.186 7.035 1.00 79.50 97 ALA A O 1
ATOM 775 N N . MET A 1 98 ? 7.197 -5.242 6.841 1.00 82.81 98 MET A N 1
ATOM 776 C CA . MET A 1 98 ? 5.860 -5.831 6.765 1.00 82.81 98 MET A CA 1
ATOM 777 C C . MET A 1 98 ? 5.457 -6.250 5.351 1.00 82.81 98 MET A C 1
ATOM 779 O O . MET A 1 98 ? 4.454 -6.943 5.197 1.00 82.81 98 MET A O 1
ATOM 783 N N . ALA A 1 99 ? 6.204 -5.857 4.317 1.00 85.25 99 ALA A N 1
ATOM 784 C CA . ALA A 1 99 ? 5.866 -6.195 2.937 1.00 85.25 99 ALA A CA 1
ATOM 785 C C . ALA A 1 99 ? 5.820 -7.716 2.703 1.00 85.25 99 ALA A C 1
ATOM 787 O O . ALA A 1 99 ? 4.901 -8.208 2.049 1.00 85.25 99 ALA A O 1
ATOM 788 N N . SER A 1 100 ? 6.736 -8.473 3.319 1.00 80.94 100 SER A N 1
ATOM 789 C CA . SER A 1 100 ? 6.731 -9.945 3.305 1.00 80.94 100 SER A CA 1
ATOM 790 C C . SER A 1 100 ? 5.506 -10.544 4.010 1.00 80.94 100 SER A C 1
ATOM 792 O O . SER A 1 100 ? 5.097 -11.670 3.723 1.00 80.94 100 SER A O 1
ATOM 794 N N . GLY A 1 101 ? 4.881 -9.777 4.907 1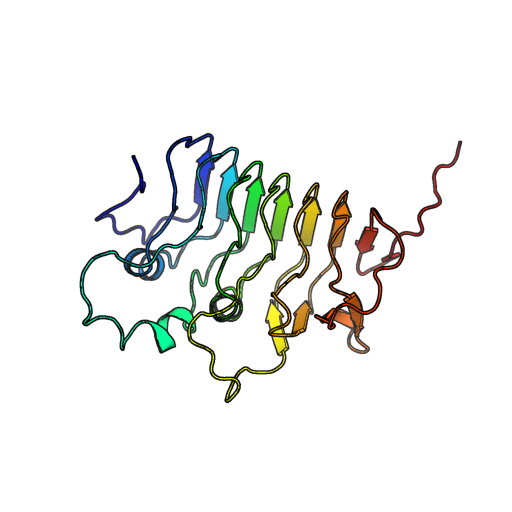.00 79.69 101 GLY A N 1
ATOM 795 C CA . GLY A 1 101 ? 3.667 -10.135 5.631 1.00 79.69 101 GLY A CA 1
ATOM 796 C C . GLY A 1 101 ? 2.378 -10.033 4.815 1.00 79.69 101 GLY A C 1
ATOM 797 O O . GLY A 1 101 ? 1.334 -10.432 5.325 1.00 79.69 101 GLY A O 1
ATOM 798 N N . LEU A 1 102 ? 2.445 -9.576 3.557 1.00 90.94 102 LEU A N 1
ATOM 799 C CA . LEU A 1 102 ? 1.301 -9.353 2.664 1.00 90.94 102 LEU A CA 1
ATOM 800 C C . LEU A 1 102 ? 1.254 -10.360 1.491 1.00 90.94 102 LEU A C 1
ATOM 802 O O . LEU A 1 102 ? 1.157 -9.959 0.326 1.00 90.94 102 LEU A O 1
ATOM 806 N N . PRO A 1 103 ? 1.293 -11.687 1.739 1.00 91.50 103 PRO A N 1
ATOM 807 C CA . PRO A 1 103 ? 1.478 -12.679 0.682 1.00 91.50 103 PRO A CA 1
ATOM 808 C C . PRO A 1 103 ? 0.288 -12.771 -0.278 1.00 91.50 103 PRO A C 1
ATOM 810 O O . PRO A 1 103 ? 0.449 -13.286 -1.382 1.00 91.50 103 PRO A O 1
ATOM 813 N N . LYS A 1 104 ? -0.906 -12.309 0.115 1.00 95.75 104 LYS A N 1
ATOM 814 C CA . LYS A 1 104 ? -2.133 -12.372 -0.697 1.00 95.75 104 LYS A CA 1
ATOM 815 C C . LYS A 1 104 ? -2.540 -11.037 -1.311 1.00 95.75 104 LYS A C 1
ATOM 817 O O . LYS A 1 104 ? -3.559 -11.007 -1.996 1.00 95.75 104 LYS A O 1
ATOM 822 N N . LEU A 1 105 ? -1.757 -9.973 -1.120 1.00 97.38 105 LEU A N 1
ATOM 823 C CA . LEU A 1 105 ? -2.099 -8.655 -1.643 1.00 97.38 105 LEU A CA 1
ATOM 824 C C . LEU A 1 105 ? -2.177 -8.707 -3.172 1.00 97.38 105 LEU A C 1
ATOM 826 O O . LEU A 1 105 ? -1.206 -9.065 -3.830 1.00 97.38 105 LEU A O 1
ATOM 830 N N . GLN A 1 106 ? -3.343 -8.363 -3.715 1.00 98.44 106 GLN A N 1
ATOM 831 C CA . GLN A 1 106 ? -3.667 -8.366 -5.143 1.00 98.44 106 GLN A CA 1
ATOM 832 C C . GLN A 1 106 ? -3.845 -6.954 -5.687 1.00 98.44 106 GLN A C 1
ATOM 834 O O . GLN A 1 106 ? -3.462 -6.684 -6.823 1.00 98.44 106 GLN A O 1
ATOM 839 N N . THR A 1 107 ? -4.396 -6.048 -4.884 1.00 98.75 107 THR A N 1
ATOM 840 C CA . THR A 1 107 ? -4.694 -4.684 -5.311 1.00 98.75 107 THR A CA 1
ATOM 841 C C . THR A 1 107 ? -4.181 -3.694 -4.283 1.00 98.75 107 THR A C 1
ATOM 843 O O . THR A 1 107 ? -4.568 -3.738 -3.116 1.00 98.75 107 THR A O 1
ATOM 846 N N . LEU A 1 108 ? -3.334 -2.777 -4.739 1.00 98.50 108 LEU A N 1
ATOM 847 C CA . LEU A 1 108 ? -2.847 -1.653 -3.958 1.00 98.50 108 LEU A CA 1
ATOM 848 C C . LEU A 1 108 ? -3.124 -0.361 -4.721 1.00 98.50 108 LEU A C 1
ATOM 850 O O . LEU A 1 108 ? -2.539 -0.108 -5.776 1.00 98.50 108 LEU A O 1
ATOM 854 N N . ARG A 1 109 ? -4.024 0.459 -4.183 1.00 98.62 109 ARG A N 1
ATOM 855 C CA . ARG A 1 109 ? -4.365 1.764 -4.746 1.00 98.62 109 ARG A CA 1
ATOM 856 C C . ARG A 1 109 ? -4.151 2.851 -3.709 1.00 98.62 109 ARG A C 1
ATOM 858 O O . ARG A 1 109 ? -4.652 2.762 -2.590 1.00 98.62 109 ARG A O 1
ATOM 865 N N . VAL A 1 110 ? -3.424 3.883 -4.103 1.00 98.38 110 VAL A N 1
ATOM 866 C CA . VAL A 1 110 ? -3.200 5.070 -3.288 1.00 98.38 110 VAL A CA 1
ATOM 867 C C . VAL A 1 110 ? -3.468 6.289 -4.150 1.00 98.38 110 VAL A C 1
ATOM 869 O O . VAL A 1 110 ? -2.838 6.457 -5.194 1.00 98.38 110 VAL A O 1
ATOM 872 N N . SER A 1 111 ? -4.386 7.146 -3.716 1.00 97.94 111 SER A N 1
ATOM 873 C CA . SER A 1 111 ? -4.678 8.394 -4.408 1.00 97.94 111 SER A CA 1
ATOM 874 C C . SER A 1 111 ? -4.784 9.580 -3.459 1.00 97.94 111 SER A C 1
ATOM 876 O O . SER A 1 111 ? -5.273 9.444 -2.340 1.00 97.94 111 SER A O 1
ATOM 878 N N . GLU A 1 112 ? -4.382 10.765 -3.917 1.00 96.81 112 GLU A N 1
ATOM 879 C CA . GLU A 1 112 ? -4.599 12.021 -3.181 1.00 96.81 112 GLU A CA 1
ATOM 880 C C . GLU A 1 112 ? -4.014 11.964 -1.747 1.00 96.81 112 GLU A C 1
ATOM 882 O O . GLU A 1 112 ? -4.702 12.210 -0.759 1.00 96.81 112 GLU A O 1
ATOM 887 N N . ALA A 1 113 ? -2.741 11.571 -1.612 1.00 97.00 113 ALA A N 1
ATOM 888 C CA . ALA A 1 113 ? -2.013 11.539 -0.338 1.00 97.00 113 ALA A CA 1
ATOM 889 C C . ALA A 1 113 ? -0.760 12.424 -0.434 1.00 97.00 113 ALA A C 1
ATOM 891 O O . ALA A 1 113 ? 0.336 11.973 -0.769 1.00 97.00 113 ALA A O 1
ATOM 892 N N . SER A 1 114 ? -0.934 13.726 -0.192 1.00 95.31 114 SER A N 1
ATOM 893 C CA . SER A 1 114 ? 0.059 14.749 -0.552 1.00 95.31 114 SER A CA 1
ATOM 894 C C . SER A 1 114 ? 1.392 14.687 0.203 1.00 95.31 114 SER A C 1
ATOM 896 O O . SER A 1 114 ? 2.379 15.220 -0.305 1.00 95.31 114 SER A O 1
ATOM 898 N N . GLN A 1 115 ? 1.437 14.090 1.400 1.00 96.00 115 GLN A N 1
ATOM 899 C CA . GLN A 1 115 ? 2.662 13.934 2.208 1.00 96.00 115 GLN A CA 1
ATOM 900 C C . GLN A 1 115 ? 3.251 12.522 2.152 1.00 96.00 115 GLN A C 1
ATOM 902 O O . GLN A 1 115 ? 4.279 12.279 2.776 1.00 96.00 115 GLN A O 1
ATOM 907 N N . LEU A 1 116 ? 2.657 11.608 1.379 1.00 94.69 116 LEU A N 1
ATOM 908 C CA . LEU A 1 116 ? 3.202 10.265 1.239 1.00 94.69 116 LEU A CA 1
ATOM 909 C C . LEU A 1 116 ? 4.570 10.344 0.564 1.00 94.69 116 LEU A C 1
ATOM 911 O O . LEU A 1 116 ? 4.667 10.829 -0.561 1.00 94.69 116 LEU A O 1
ATOM 915 N N . LEU A 1 117 ? 5.609 9.867 1.243 1.00 91.81 117 LEU A N 1
ATOM 916 C CA . LEU A 1 117 ? 6.989 9.865 0.750 1.00 91.81 117 LEU A CA 1
ATOM 917 C C . LEU A 1 117 ? 7.351 8.530 0.091 1.00 91.81 117 LEU A C 1
ATOM 919 O O . LEU A 1 117 ? 8.130 8.501 -0.867 1.00 91.81 117 LEU A O 1
ATOM 923 N N . GLY A 1 118 ? 6.731 7.445 0.556 1.00 90.69 118 GLY A N 1
ATOM 924 C CA . GLY A 1 118 ? 6.781 6.148 -0.099 1.00 90.69 118 GLY A CA 1
ATOM 925 C C . GLY A 1 118 ? 5.665 5.213 0.331 1.00 90.69 118 GLY A C 1
ATOM 926 O O . GLY A 1 118 ? 5.039 5.408 1.369 1.00 90.69 118 GLY A O 1
ATOM 927 N N . VAL A 1 119 ? 5.396 4.195 -0.488 1.00 92.19 119 VAL A N 1
ATOM 928 C CA . VAL A 1 119 ? 4.379 3.180 -0.172 1.00 92.19 119 VAL A CA 1
ATOM 929 C C . VAL A 1 119 ? 4.795 2.420 1.085 1.00 92.19 119 VAL A C 1
ATOM 931 O O . VAL A 1 119 ? 4.032 2.348 2.049 1.00 92.19 119 VAL A O 1
ATOM 934 N N . PHE A 1 120 ? 6.025 1.907 1.088 1.00 90.31 120 PHE A N 1
ATOM 935 C CA . PHE A 1 120 ? 6.631 1.238 2.231 1.00 90.31 120 PHE A CA 1
ATOM 936 C C . PHE A 1 120 ? 7.693 2.132 2.872 1.00 90.31 120 PHE A C 1
ATOM 938 O O . PHE A 1 120 ? 8.622 2.552 2.189 1.00 90.31 120 PHE A O 1
ATOM 945 N N . GLY A 1 121 ? 7.549 2.420 4.166 1.00 83.94 121 GLY A N 1
ATOM 946 C CA . GLY A 1 121 ? 8.446 3.257 4.964 1.00 83.94 121 GLY A CA 1
ATOM 947 C C . GLY A 1 121 ? 9.732 2.548 5.393 1.00 83.94 121 GLY A C 1
ATOM 948 O O . GLY A 1 121 ? 9.814 1.319 5.390 1.00 83.94 121 GLY A O 1
ATOM 949 N N . GLN A 1 122 ? 10.737 3.328 5.789 1.00 71.50 122 GLN A N 1
ATOM 950 C CA . GLN A 1 122 ? 11.990 2.805 6.336 1.00 71.50 122 GLN A CA 1
ATOM 951 C C . GLN A 1 122 ? 11.773 2.181 7.726 1.00 71.50 122 GLN A C 1
ATOM 953 O O . GLN A 1 122 ? 10.909 2.616 8.484 1.00 71.50 122 GLN A O 1
ATOM 958 N N . ASP A 1 123 ? 12.550 1.149 8.059 1.00 64.69 123 ASP A N 1
ATOM 959 C CA . ASP A 1 123 ? 12.520 0.521 9.381 1.00 64.69 123 ASP A CA 1
ATOM 960 C C . ASP A 1 123 ? 13.515 1.236 10.314 1.00 64.69 123 ASP A C 1
ATOM 962 O O . ASP A 1 123 ? 14.710 1.285 10.015 1.00 64.69 123 ASP A O 1
ATOM 966 N N . ASP A 1 124 ? 13.057 1.758 11.458 1.00 53.62 124 ASP A N 1
ATOM 967 C CA . ASP A 1 124 ? 13.889 2.493 12.440 1.00 53.62 124 ASP A CA 1
ATOM 968 C C . ASP A 1 124 ? 15.052 1.655 13.020 1.00 53.62 124 ASP A C 1
ATOM 970 O O . ASP A 1 124 ? 15.898 2.170 13.753 1.00 53.62 124 ASP A O 1
ATOM 974 N N . ARG A 1 125 ? 15.073 0.339 12.766 1.00 48.69 125 ARG A N 1
ATOM 975 C CA . ARG A 1 125 ? 15.972 -0.635 13.411 1.00 48.69 125 ARG A CA 1
ATOM 976 C C . ARG A 1 125 ? 16.898 -1.392 12.455 1.00 48.69 125 ARG A C 1
ATOM 978 O O . ARG A 1 125 ? 17.668 -2.238 12.913 1.00 48.69 125 ARG A O 1
ATOM 985 N N . ALA A 1 126 ? 16.869 -1.117 11.152 1.00 44.00 126 ALA A N 1
ATOM 986 C CA . ALA A 1 126 ? 17.705 -1.848 10.204 1.00 44.00 126 ALA A CA 1
ATOM 987 C C . ALA A 1 126 ? 19.154 -1.329 10.206 1.00 44.00 126 ALA A C 1
ATOM 989 O O . ALA A 1 126 ? 19.532 -0.430 9.459 1.00 44.00 126 ALA A O 1
ATOM 990 N N . SER A 1 127 ? 19.994 -1.965 11.026 1.00 42.69 127 SER A N 1
ATOM 991 C CA . SER A 1 127 ? 21.408 -2.133 10.686 1.00 42.69 127 SER A CA 1
ATOM 992 C C . SER A 1 127 ? 21.507 -2.768 9.282 1.00 42.69 127 SER A C 1
ATOM 994 O O . SER A 1 127 ? 20.736 -3.693 9.010 1.00 42.69 127 SER A O 1
ATOM 996 N N . PRO A 1 128 ? 22.442 -2.354 8.402 1.00 44.75 128 PRO A N 1
ATOM 997 C CA . PRO A 1 128 ? 22.564 -2.837 7.015 1.00 44.75 128 PRO A CA 1
ATOM 998 C C . PRO A 1 128 ? 22.843 -4.342 6.836 1.00 44.75 128 PRO A C 1
ATOM 1000 O O . PRO A 1 128 ? 23.180 -4.775 5.740 1.00 44.75 128 PRO A O 1
ATOM 1003 N N . VAL A 1 129 ? 22.806 -5.144 7.901 1.00 41.84 129 VAL A N 1
ATOM 1004 C CA . VAL A 1 129 ? 23.537 -6.413 7.954 1.00 41.84 129 VAL A CA 1
ATOM 1005 C C . VAL A 1 129 ? 22.748 -7.614 7.425 1.00 41.84 129 VAL A C 1
ATOM 1007 O O . VAL A 1 129 ? 23.398 -8.554 7.007 1.00 41.84 129 VAL A O 1
ATOM 1010 N N . ASN A 1 130 ? 21.409 -7.608 7.353 1.00 44.53 130 ASN A N 1
ATOM 1011 C CA . ASN A 1 130 ? 20.626 -8.768 6.868 1.00 44.53 130 ASN A CA 1
ATOM 1012 C C . ASN A 1 130 ? 19.264 -8.373 6.257 1.00 44.53 130 ASN A C 1
ATOM 1014 O O . ASN A 1 130 ? 18.221 -8.918 6.631 1.00 44.53 130 ASN A O 1
ATOM 1018 N N . VAL A 1 131 ? 19.238 -7.393 5.357 1.00 51.81 131 VAL A N 1
ATOM 1019 C CA . VAL A 1 131 ? 18.038 -7.142 4.548 1.00 51.81 131 VAL A CA 1
ATOM 1020 C C . VAL A 1 131 ? 18.194 -7.969 3.276 1.00 51.81 131 VAL A C 1
ATOM 1022 O O . VAL A 1 131 ? 19.161 -7.777 2.538 1.00 51.81 131 VAL A O 1
ATOM 1025 N N . GLU A 1 132 ? 17.302 -8.939 3.054 1.00 55.94 132 GLU A N 1
ATOM 1026 C CA . GLU A 1 132 ? 17.175 -9.566 1.738 1.00 55.94 132 GLU A CA 1
ATOM 1027 C C . GLU A 1 132 ? 17.044 -8.435 0.717 1.00 55.94 132 GLU A C 1
ATOM 1029 O O . GLU A 1 132 ? 16.186 -7.566 0.850 1.00 55.94 132 GLU A O 1
ATOM 1034 N N . LYS A 1 133 ? 17.965 -8.391 -0.249 1.00 67.75 133 LYS A N 1
ATOM 1035 C CA . LYS A 1 133 ? 18.134 -7.246 -1.157 1.00 67.75 133 LYS A CA 1
ATOM 1036 C C . LYS A 1 133 ? 16.886 -6.976 -2.016 1.00 67.75 133 LYS A C 1
ATOM 1038 O O . LYS A 1 133 ? 16.758 -5.908 -2.608 1.00 67.75 133 LYS A O 1
ATOM 1043 N N . GLU A 1 134 ? 15.977 -7.941 -2.057 1.00 77.81 134 GLU A N 1
ATOM 1044 C CA . GLU A 1 134 ? 14.801 -7.973 -2.903 1.00 77.81 134 GLU A CA 1
ATOM 1045 C C . GLU A 1 134 ? 13.590 -8.479 -2.109 1.00 77.81 134 GLU A C 1
ATOM 1047 O O . GLU A 1 134 ? 13.638 -9.530 -1.473 1.00 77.81 134 GLU A O 1
ATOM 1052 N N . MET A 1 135 ? 12.499 -7.719 -2.152 1.00 87.25 135 MET A N 1
ATOM 1053 C CA . MET A 1 135 ? 11.210 -8.047 -1.556 1.00 87.25 135 MET A CA 1
ATOM 1054 C C . MET A 1 135 ? 10.241 -8.503 -2.646 1.00 87.25 135 MET A C 1
ATOM 1056 O O . MET A 1 135 ? 10.209 -7.940 -3.737 1.00 87.25 135 MET A O 1
ATOM 1060 N N . VAL A 1 136 ? 9.388 -9.483 -2.359 1.00 91.25 136 VAL A N 1
ATOM 1061 C CA . VAL A 1 136 ? 8.429 -9.995 -3.347 1.00 91.25 136 VAL A CA 1
ATOM 1062 C C . VAL A 1 136 ? 7.005 -9.784 -2.850 1.00 91.25 136 VAL A C 1
ATOM 1064 O O . VAL A 1 136 ? 6.650 -10.243 -1.767 1.00 91.25 136 VAL A O 1
ATOM 1067 N N . LEU A 1 137 ? 6.160 -9.146 -3.666 1.00 94.00 137 LEU A N 1
ATOM 1068 C CA . LEU A 1 137 ? 4.703 -9.169 -3.494 1.00 94.00 137 LEU A CA 1
ATOM 1069 C C . LEU A 1 137 ? 4.120 -10.145 -4.527 1.00 94.00 137 LEU A C 1
ATOM 1071 O O . LEU A 1 137 ? 3.789 -9.753 -5.650 1.00 94.00 137 LEU A O 1
ATOM 1075 N N . PRO A 1 138 ? 4.011 -11.442 -4.184 1.00 94.81 138 PRO A N 1
ATOM 1076 C CA . PRO A 1 138 ? 3.882 -12.514 -5.170 1.00 94.81 138 PRO A CA 1
ATOM 1077 C C . PRO A 1 138 ? 2.537 -12.525 -5.899 1.00 94.81 138 PRO A C 1
ATOM 1079 O O . PRO A 1 138 ? 2.426 -13.134 -6.961 1.00 94.81 138 PRO A O 1
ATOM 1082 N N . ASN A 1 139 ? 1.512 -11.888 -5.330 1.00 96.69 139 ASN A N 1
ATOM 1083 C CA . ASN A 1 139 ? 0.148 -11.890 -5.852 1.00 96.69 139 ASN A CA 1
ATOM 1084 C C . ASN A 1 139 ? -0.346 -10.523 -6.324 1.00 96.69 139 ASN A C 1
ATOM 1086 O O . ASN A 1 139 ? -1.488 -10.445 -6.779 1.00 96.69 139 ASN A O 1
ATOM 1090 N N . LEU A 1 140 ? 0.491 -9.480 -6.258 1.00 98.00 140 LEU A N 1
ATOM 1091 C CA . LEU A 1 140 ? 0.073 -8.135 -6.631 1.00 98.00 140 LEU A CA 1
ATOM 1092 C C . LEU A 1 140 ? -0.234 -8.098 -8.128 1.00 98.00 140 LEU A C 1
ATOM 1094 O O . LEU A 1 140 ? 0.642 -8.346 -8.951 1.00 98.00 140 LEU A O 1
ATOM 1098 N N . ASN A 1 141 ? -1.492 -7.816 -8.451 1.00 97.62 141 ASN A N 1
ATOM 1099 C CA . ASN A 1 141 ? -2.052 -7.765 -9.795 1.00 97.62 141 ASN A CA 1
ATOM 1100 C C . ASN A 1 141 ? -2.175 -6.306 -10.261 1.00 97.62 141 ASN A C 1
ATOM 1102 O O . ASN A 1 141 ? -1.763 -5.969 -11.372 1.00 97.62 141 ASN A O 1
ATOM 1106 N N . GLU A 1 142 ? -2.662 -5.427 -9.383 1.00 98.31 142 GLU A N 1
ATOM 1107 C CA . GLU A 1 142 ? -2.831 -4.005 -9.671 1.00 98.31 142 GLU A CA 1
ATOM 1108 C C . GLU A 1 142 ? -2.109 -3.127 -8.648 1.00 98.31 142 GLU A C 1
ATOM 1110 O O . GLU A 1 142 ? -2.370 -3.210 -7.445 1.00 98.31 142 GLU A O 1
ATOM 1115 N N . LEU A 1 143 ? -1.262 -2.232 -9.156 1.00 97.88 143 LEU A N 1
ATOM 1116 C CA . LEU A 1 143 ? -0.649 -1.138 -8.409 1.00 97.88 143 LEU A CA 1
ATOM 1117 C C . LEU A 1 143 ? -1.033 0.194 -9.064 1.00 97.88 143 LEU A C 1
ATOM 1119 O O . LEU A 1 143 ? -0.675 0.442 -10.216 1.00 97.88 143 LEU A O 1
ATOM 1123 N N . SER A 1 144 ? -1.758 1.046 -8.338 1.00 97.25 144 SER A N 1
ATOM 1124 C CA . SER A 1 144 ? -2.144 2.383 -8.807 1.00 97.25 144 SER A CA 1
ATOM 1125 C C . SER A 1 144 ? -1.735 3.454 -7.808 1.00 97.25 144 SER A C 1
ATOM 1127 O O . SER A 1 144 ? -2.162 3.415 -6.654 1.00 97.25 144 SER A O 1
ATOM 1129 N N . LEU A 1 145 ? -0.937 4.418 -8.258 1.00 96.31 145 LEU A N 1
ATOM 1130 C CA . LEU A 1 145 ? -0.507 5.583 -7.492 1.00 96.31 145 LEU A CA 1
ATOM 1131 C C . LEU A 1 145 ? -0.950 6.843 -8.243 1.00 96.31 145 LEU A C 1
ATOM 1133 O O . LEU A 1 145 ? -0.525 7.080 -9.374 1.00 96.31 145 LEU A O 1
ATOM 1137 N N . GLU A 1 146 ? -1.832 7.642 -7.650 1.00 95.62 146 GLU A N 1
ATOM 1138 C CA . GLU A 1 146 ? -2.457 8.773 -8.344 1.00 95.62 146 GLU A CA 1
ATOM 1139 C C . GLU A 1 146 ? -2.427 10.051 -7.495 1.00 95.62 146 GLU A C 1
ATOM 1141 O O . GLU A 1 146 ? -2.798 10.051 -6.328 1.00 95.62 146 GLU A O 1
ATOM 1146 N N . GLN A 1 147 ? -2.020 11.175 -8.081 1.00 95.00 147 GLN A N 1
ATOM 1147 C CA . GLN A 1 147 ? -2.018 12.492 -7.434 1.00 95.00 147 GLN A CA 1
ATOM 1148 C C . GLN A 1 147 ? -1.211 12.508 -6.123 1.00 95.00 147 GLN A C 1
ATOM 1150 O O . GLN A 1 147 ? -1.684 12.936 -5.069 1.00 95.00 147 GLN A O 1
ATOM 1155 N N . LEU A 1 148 ? 0.023 12.003 -6.183 1.00 95.19 148 LEU A N 1
ATOM 1156 C CA . LEU A 1 148 ? 0.929 11.909 -5.036 1.00 95.19 148 LEU A CA 1
ATOM 1157 C C . LEU A 1 148 ? 2.069 12.920 -5.204 1.00 95.19 148 LEU A C 1
ATOM 1159 O O . LEU A 1 148 ? 3.096 12.635 -5.816 1.00 95.19 148 LEU A O 1
ATOM 1163 N N . SER A 1 149 ? 1.887 14.129 -4.675 1.00 92.62 149 SER A N 1
ATOM 1164 C CA . SER A 1 149 ? 2.801 15.262 -4.898 1.00 92.62 149 SER A CA 1
ATOM 1165 C C . SER A 1 149 ? 4.173 15.127 -4.231 1.00 92.62 149 SER A C 1
ATOM 1167 O O . SER A 1 149 ? 5.115 15.819 -4.627 1.00 92.62 149 SER A O 1
ATOM 1169 N N . SER A 1 150 ? 4.290 14.285 -3.201 1.00 93.81 150 SER A N 1
ATOM 1170 C CA . SER A 1 150 ? 5.523 14.130 -2.418 1.00 93.81 150 SER A CA 1
ATOM 1171 C C . SER A 1 150 ? 6.160 12.752 -2.507 1.00 93.81 150 SER A C 1
ATOM 1173 O O . SER A 1 150 ? 7.258 12.599 -1.979 1.00 93.81 150 SER A O 1
ATOM 1175 N N . ILE A 1 151 ? 5.532 11.785 -3.185 1.00 91.94 151 ILE A N 1
ATOM 1176 C CA . ILE A 1 151 ? 6.081 10.430 -3.251 1.00 91.94 151 ILE A CA 1
ATOM 1177 C C . ILE A 1 151 ? 7.393 10.455 -4.024 1.00 91.94 151 ILE A C 1
ATOM 1179 O O . ILE A 1 151 ? 7.439 10.946 -5.151 1.00 91.94 151 ILE A O 1
ATOM 1183 N N . VAL A 1 152 ? 8.453 9.946 -3.404 1.00 88.50 152 VAL A N 1
ATOM 1184 C CA . VAL A 1 152 ? 9.782 9.872 -4.020 1.00 88.50 152 VAL A CA 1
ATOM 1185 C C . VAL A 1 152 ? 10.110 8.433 -4.382 1.00 88.50 152 VAL A C 1
ATOM 1187 O O . VAL A 1 152 ? 10.564 8.162 -5.488 1.00 88.50 152 VAL A O 1
ATOM 1190 N N . TYR A 1 153 ? 9.805 7.491 -3.491 1.00 86.06 153 TYR A N 1
ATOM 1191 C CA . TYR A 1 153 ? 10.192 6.093 -3.647 1.00 86.06 153 TYR A CA 1
ATOM 1192 C C . TYR A 1 153 ? 8.999 5.163 -3.449 1.00 86.06 153 TYR A C 1
ATOM 1194 O O . TYR A 1 153 ? 8.083 5.462 -2.691 1.00 86.06 153 TYR A O 1
ATOM 1202 N N . PHE A 1 154 ? 9.035 3.973 -4.039 1.00 88.19 154 PHE A N 1
ATOM 1203 C CA . PHE A 1 154 ? 8.158 2.884 -3.621 1.00 88.19 154 PHE A CA 1
ATOM 1204 C C . PHE A 1 154 ? 8.531 2.389 -2.207 1.00 88.19 154 PHE A C 1
ATOM 1206 O O . PHE A 1 154 ? 7.643 2.180 -1.382 1.00 88.19 154 PHE A O 1
ATOM 1213 N N . SER A 1 155 ? 9.834 2.284 -1.907 1.00 83.56 155 SER A N 1
ATOM 1214 C CA . SER A 1 155 ? 10.386 1.679 -0.679 1.00 83.56 155 SER A CA 1
ATOM 1215 C C . SER A 1 155 ? 11.644 2.389 -0.130 1.00 83.56 155 SER A C 1
ATOM 1217 O O . SER A 1 155 ? 12.640 1.743 0.188 1.00 83.56 155 SER A O 1
ATOM 1219 N N . PHE A 1 156 ? 11.637 3.726 -0.031 1.00 73.69 156 PHE A N 1
ATOM 1220 C CA . PHE A 1 156 ? 12.693 4.564 0.594 1.00 73.69 156 PHE A CA 1
ATOM 1221 C C . PHE A 1 156 ? 14.167 4.207 0.268 1.00 73.69 156 PHE A C 1
ATOM 1223 O O . PHE A 1 156 ? 15.055 4.436 1.087 1.00 73.69 156 PHE A O 1
ATOM 1230 N N . GLY A 1 157 ? 14.475 3.644 -0.905 1.00 65.06 157 GLY A N 1
ATOM 1231 C CA . GLY A 1 157 ? 15.863 3.298 -1.246 1.00 65.06 157 GLY A CA 1
ATOM 1232 C C . GLY A 1 157 ? 16.420 2.058 -0.541 1.00 65.06 157 GLY A C 1
ATOM 1233 O O . GLY A 1 157 ? 17.606 1.782 -0.684 1.00 65.06 157 GLY A O 1
ATOM 1234 N N . CYS A 1 158 ? 15.617 1.332 0.247 1.00 67.56 158 CYS A N 1
ATOM 1235 C CA . CYS A 1 158 ? 16.140 0.275 1.120 1.00 67.56 158 CYS A CA 1
ATOM 1236 C C . CYS A 1 158 ? 16.124 -1.127 0.498 1.00 67.56 158 CYS A C 1
ATOM 1238 O O . CYS A 1 158 ? 16.981 -1.936 0.845 1.00 67.56 158 CYS A O 1
ATOM 1240 N N . CYS A 1 159 ? 15.166 -1.418 -0.387 1.00 78.19 159 CYS A N 1
ATOM 1241 C CA . CYS A 1 159 ? 14.984 -2.731 -1.013 1.00 78.19 159 CYS A CA 1
ATOM 1242 C C . CYS A 1 159 ? 14.380 -2.577 -2.409 1.00 78.19 159 CYS A C 1
ATOM 1244 O O . CYS A 1 159 ? 13.471 -1.756 -2.588 1.00 78.19 159 CYS A O 1
ATOM 1246 N N . ASP A 1 160 ? 14.801 -3.425 -3.344 1.00 86.81 160 ASP A N 1
ATOM 1247 C CA . ASP A 1 160 ? 14.092 -3.603 -4.610 1.00 86.81 160 ASP A CA 1
ATOM 1248 C C . ASP A 1 160 ? 12.835 -4.451 -4.386 1.00 86.81 160 ASP A C 1
ATOM 1250 O O . ASP A 1 160 ? 12.768 -5.253 -3.453 1.00 86.81 160 ASP A O 1
ATOM 1254 N N . PHE A 1 161 ? 11.824 -4.272 -5.232 1.00 91.94 161 PHE A N 1
ATOM 1255 C CA . PHE A 1 161 ? 10.598 -5.067 -5.190 1.00 91.94 161 PHE A CA 1
ATOM 1256 C C . PHE A 1 161 ? 10.376 -5.824 -6.494 1.00 91.94 161 PHE A C 1
ATOM 1258 O O . PHE A 1 161 ? 10.586 -5.271 -7.571 1.00 91.94 161 PHE A O 1
ATOM 1265 N N . LEU A 1 162 ? 9.869 -7.052 -6.397 1.00 93.88 162 LEU A N 1
ATOM 1266 C CA . LEU A 1 162 ? 9.382 -7.840 -7.525 1.00 93.88 162 LEU A CA 1
ATOM 1267 C C . LEU A 1 162 ? 7.879 -8.108 -7.430 1.00 93.88 162 LEU A C 1
ATOM 1269 O O . LEU A 1 162 ? 7.340 -8.494 -6.387 1.00 93.88 162 LEU A O 1
ATOM 1273 N N . PHE A 1 163 ? 7.220 -7.979 -8.579 1.00 96.00 163 PHE A N 1
ATOM 1274 C CA . PHE A 1 163 ? 5.796 -8.223 -8.780 1.00 96.00 163 PHE A CA 1
ATOM 1275 C C . PHE A 1 163 ? 5.600 -9.252 -9.912 1.00 96.00 163 PHE A C 1
ATOM 1277 O O . PHE A 1 163 ? 5.333 -8.890 -11.064 1.00 96.00 163 PHE A O 1
ATOM 1284 N N . PRO A 1 164 ? 5.718 -10.560 -9.624 1.00 95.94 164 PRO A N 1
ATOM 1285 C CA . PRO A 1 164 ? 5.664 -11.611 -10.645 1.00 95.94 164 PRO A CA 1
ATOM 1286 C C . PRO A 1 164 ? 4.285 -11.784 -11.295 1.00 95.94 164 PRO A C 1
ATOM 1288 O O . PRO A 1 164 ? 4.172 -12.380 -12.367 1.00 95.94 164 PRO A O 1
ATOM 1291 N N . ARG A 1 165 ? 3.218 -11.256 -10.678 1.00 96.75 165 ARG A N 1
ATOM 1292 C CA . ARG A 1 165 ? 1.821 -11.367 -11.145 1.00 96.75 165 ARG A CA 1
ATOM 1293 C C . ARG A 1 165 ? 1.175 -10.034 -11.524 1.00 96.75 165 ARG A C 1
ATOM 1295 O O . ARG A 1 165 ? -0.028 -10.001 -11.756 1.00 96.75 165 ARG A O 1
ATOM 1302 N N . LEU A 1 166 ? 1.958 -8.958 -11.619 1.00 97.69 166 LEU A N 1
ATOM 1303 C CA . LEU A 1 166 ? 1.414 -7.647 -11.955 1.00 97.69 166 LEU A CA 1
ATOM 1304 C C . LEU A 1 166 ? 0.820 -7.673 -13.365 1.00 97.69 166 LEU A C 1
ATOM 1306 O O . LEU A 1 166 ? 1.508 -8.049 -14.317 1.00 97.69 166 LEU A O 1
ATOM 1310 N N . GLU A 1 167 ? -0.443 -7.283 -13.493 1.00 96.75 167 GLU A N 1
ATOM 1311 C CA . GLU A 1 167 ? -1.141 -7.118 -14.772 1.00 96.75 167 GLU A CA 1
ATOM 1312 C C . GLU A 1 167 ? -1.319 -5.649 -15.122 1.00 96.75 167 GLU A C 1
ATOM 1314 O O . GLU A 1 167 ? -1.388 -5.314 -16.304 1.00 96.75 167 GLU A O 1
ATOM 1319 N N . LYS A 1 168 ? -1.406 -4.777 -14.110 1.00 96.50 168 LYS A N 1
ATOM 1320 C CA . LYS A 1 168 ? -1.670 -3.351 -14.280 1.00 96.50 168 LYS A CA 1
ATOM 1321 C C . LYS A 1 168 ? -0.846 -2.513 -13.311 1.00 96.50 168 LYS A C 1
ATOM 1323 O O . LYS A 1 168 ? -0.888 -2.703 -12.097 1.00 96.50 168 LYS A O 1
ATOM 1328 N N . LEU A 1 169 ? -0.151 -1.535 -13.870 1.00 95.88 169 LEU A N 1
ATOM 1329 C CA . LEU A 1 169 ? 0.626 -0.545 -13.144 1.00 95.88 169 LEU A CA 1
ATOM 1330 C C . LEU A 1 169 ? 0.235 0.840 -13.645 1.00 95.88 169 LEU A C 1
ATOM 1332 O O . LEU A 1 169 ? 0.255 1.079 -14.851 1.00 95.88 169 LEU A O 1
ATOM 1336 N N . LYS A 1 170 ? -0.139 1.748 -12.748 1.00 93.44 170 LYS A N 1
ATOM 1337 C CA . LYS A 1 170 ? -0.558 3.101 -13.120 1.00 93.44 170 LYS A CA 1
ATOM 1338 C C . LYS A 1 170 ? 0.058 4.134 -12.185 1.00 93.44 170 LYS A C 1
ATOM 1340 O O . LYS A 1 170 ? -0.075 4.032 -10.969 1.00 93.44 170 LYS A O 1
ATOM 1345 N N . PHE A 1 171 ? 0.671 5.151 -12.777 1.00 90.75 171 PHE A N 1
ATOM 1346 C CA . PHE A 1 171 ? 1.121 6.367 -12.114 1.00 90.75 171 PHE A CA 1
ATOM 1347 C C . PHE A 1 171 ? 0.465 7.547 -12.805 1.00 90.75 171 PHE A C 1
ATOM 1349 O O . PHE A 1 171 ? 0.584 7.702 -14.018 1.00 90.75 171 PHE A O 1
ATOM 1356 N N . HIS A 1 172 ? -0.242 8.379 -12.059 1.00 91.81 172 HIS A N 1
ATOM 1357 C CA . HIS A 1 172 ? -0.854 9.587 -12.600 1.00 91.81 172 HIS A CA 1
ATOM 1358 C C . HIS A 1 172 ? -0.521 10.744 -11.674 1.00 91.81 172 HIS A C 1
ATOM 1360 O O . HIS A 1 172 ? -0.791 10.648 -10.484 1.00 91.81 172 HIS A O 1
ATOM 1366 N N . GLN A 1 173 ? 0.057 11.832 -12.185 1.00 90.75 173 GLN A N 1
ATOM 1367 C CA . GLN A 1 173 ? 0.400 13.005 -11.364 1.00 90.75 173 GLN A CA 1
ATOM 1368 C C . GLN A 1 173 ? 1.241 12.660 -10.106 1.00 90.75 173 GLN A C 1
ATOM 1370 O O . GLN A 1 173 ? 0.915 13.061 -8.987 1.00 90.75 173 GLN A O 1
ATOM 1375 N N . CYS A 1 174 ? 2.343 11.921 -10.287 1.00 91.00 174 CYS A N 1
ATOM 1376 C CA . CYS A 1 174 ? 3.338 11.612 -9.245 1.00 91.00 174 CYS A CA 1
ATOM 1377 C C . CYS A 1 174 ? 4.703 12.244 -9.597 1.00 91.00 174 CYS A C 1
ATOM 1379 O O . CYS A 1 174 ? 5.624 11.533 -9.993 1.00 91.00 174 CYS A O 1
ATOM 1381 N N . PRO A 1 175 ? 4.852 13.579 -9.516 1.00 88.94 175 PRO A N 1
ATOM 1382 C CA . PRO A 1 175 ? 5.951 14.305 -10.161 1.00 88.94 175 PRO A CA 1
ATOM 1383 C C . PRO A 1 175 ? 7.340 14.072 -9.552 1.00 88.94 175 PRO A C 1
ATOM 1385 O O . PRO A 1 175 ? 8.329 14.404 -10.196 1.00 88.94 175 PRO A O 1
ATOM 1388 N N . LYS A 1 176 ? 7.426 13.549 -8.322 1.00 90.75 176 LYS A N 1
ATOM 1389 C CA . LYS A 1 176 ? 8.696 13.307 -7.617 1.00 90.75 176 LYS A CA 1
ATOM 1390 C C . LYS A 1 176 ? 9.109 11.833 -7.586 1.00 90.75 176 LYS A C 1
ATOM 1392 O O . LYS A 1 176 ? 10.154 11.532 -7.020 1.00 90.75 176 LYS A O 1
ATOM 1397 N N . LEU A 1 177 ? 8.307 10.928 -8.155 1.00 88.44 177 LEU A N 1
ATOM 1398 C CA . LEU A 1 177 ? 8.560 9.491 -8.087 1.00 88.44 177 LEU A CA 1
ATOM 1399 C C . LEU A 1 177 ? 9.792 9.131 -8.927 1.00 88.44 177 LEU A C 1
ATOM 1401 O O . LEU A 1 177 ? 9.767 9.270 -10.147 1.00 88.44 177 LEU A O 1
ATOM 1405 N N . THR A 1 178 ? 10.843 8.629 -8.280 1.00 87.00 178 THR A N 1
ATOM 1406 C CA . THR A 1 178 ? 12.108 8.240 -8.927 1.00 87.00 178 THR A CA 1
ATOM 1407 C C . THR A 1 178 ? 12.292 6.729 -9.053 1.00 87.00 178 THR A C 1
ATOM 1409 O O . THR A 1 178 ? 13.228 6.284 -9.714 1.00 87.00 178 THR A O 1
ATOM 1412 N N . THR A 1 179 ? 11.414 5.917 -8.453 1.00 88.06 179 THR A N 1
ATOM 1413 C CA . THR A 1 179 ? 11.480 4.453 -8.576 1.00 88.06 179 THR A CA 1
ATOM 1414 C C . THR A 1 179 ? 11.416 4.025 -10.039 1.00 88.06 179 THR A C 1
ATOM 1416 O O . THR A 1 179 ? 10.474 4.361 -10.760 1.00 88.06 179 THR A O 1
ATOM 1419 N N . LYS A 1 180 ? 12.410 3.244 -10.468 1.00 89.31 180 LYS A N 1
ATOM 1420 C CA . LYS A 1 180 ? 12.463 2.690 -11.819 1.00 89.31 180 LYS A CA 1
ATOM 1421 C C . LYS A 1 180 ? 11.655 1.404 -11.872 1.00 89.31 180 LYS A C 1
ATOM 1423 O O . LYS A 1 180 ? 11.909 0.480 -11.106 1.00 89.31 180 LYS A O 1
ATOM 1428 N N . PHE A 1 181 ? 10.696 1.355 -12.790 1.00 90.88 181 PHE A N 1
ATOM 1429 C CA . PHE A 1 181 ? 9.880 0.171 -13.032 1.00 90.88 181 PHE A CA 1
ATOM 1430 C C . PHE A 1 181 ? 10.287 -0.475 -14.353 1.00 90.88 181 PHE A C 1
ATOM 1432 O O . PHE A 1 181 ? 10.236 0.178 -15.399 1.00 90.88 181 PHE A O 1
ATOM 1439 N N . ALA A 1 182 ? 10.692 -1.741 -14.312 1.00 91.75 182 ALA A N 1
ATOM 1440 C CA . ALA A 1 182 ? 11.167 -2.466 -15.484 1.00 91.75 182 ALA A CA 1
ATOM 1441 C C . ALA A 1 182 ? 10.670 -3.913 -15.487 1.00 91.75 182 ALA A C 1
ATOM 1443 O O . ALA A 1 182 ? 10.542 -4.548 -14.447 1.00 91.75 182 ALA A O 1
ATOM 1444 N N . THR A 1 183 ? 10.409 -4.459 -16.671 1.00 92.50 183 THR A N 1
ATOM 1445 C CA . THR A 1 183 ? 10.104 -5.885 -16.814 1.00 92.50 183 THR A CA 1
ATOM 1446 C C . THR A 1 183 ? 11.395 -6.695 -16.805 1.00 92.50 183 THR A C 1
ATOM 1448 O O . THR A 1 183 ? 12.298 -6.429 -17.602 1.00 92.50 183 THR A O 1
ATOM 1451 N N . THR A 1 184 ? 11.482 -7.691 -15.934 1.00 92.12 184 THR A N 1
ATOM 1452 C CA . THR A 1 184 ? 12.599 -8.637 -15.855 1.00 92.12 184 THR A CA 1
ATOM 1453 C C . THR A 1 184 ? 12.468 -9.742 -16.917 1.00 92.12 184 THR A C 1
ATOM 1455 O O . THR A 1 184 ? 11.387 -9.934 -17.483 1.00 92.12 184 THR A O 1
ATOM 1458 N N . PRO A 1 185 ? 13.544 -10.500 -17.220 1.00 90.75 185 PRO A N 1
ATOM 1459 C CA . PRO A 1 185 ? 13.518 -11.539 -18.259 1.00 90.75 185 PRO A CA 1
ATOM 1460 C C . PRO A 1 185 ? 12.507 -12.673 -18.032 1.00 90.75 185 PRO A C 1
ATOM 1462 O O . PRO A 1 185 ? 12.087 -13.320 -18.987 1.00 90.75 185 PRO A O 1
ATOM 1465 N N . ASP A 1 186 ? 12.118 -12.924 -16.782 1.00 90.31 186 ASP A N 1
ATOM 1466 C CA . ASP A 1 186 ? 11.096 -13.905 -16.394 1.00 90.31 186 ASP A CA 1
ATOM 1467 C C . ASP A 1 186 ? 9.655 -13.360 -16.504 1.00 90.31 186 ASP A C 1
ATOM 1469 O O . ASP A 1 186 ? 8.699 -14.072 -16.201 1.00 90.31 186 ASP A O 1
ATOM 1473 N N . GLY A 1 187 ? 9.485 -12.108 -16.946 1.00 88.62 187 GLY A N 1
ATOM 1474 C CA . GLY A 1 187 ? 8.189 -11.445 -17.093 1.00 88.62 187 GLY A CA 1
ATOM 1475 C C . GLY A 1 187 ? 7.649 -10.801 -15.812 1.00 88.62 187 GLY A C 1
ATOM 1476 O O . GLY A 1 187 ? 6.529 -10.284 -15.829 1.00 88.62 187 GLY A O 1
ATOM 1477 N N . SER A 1 188 ? 8.413 -10.808 -14.716 1.00 93.38 188 SER A N 1
ATOM 1478 C CA . SER A 1 188 ? 8.068 -10.059 -13.504 1.00 93.38 188 SER A CA 1
ATOM 1479 C C . SER A 1 188 ? 8.254 -8.548 -13.722 1.00 93.38 188 SER A C 1
ATOM 1481 O O . SER A 1 188 ? 9.006 -8.110 -14.591 1.00 93.38 188 SER A O 1
ATOM 1483 N N . MET A 1 189 ? 7.548 -7.718 -12.952 1.00 95.25 189 MET A N 1
ATOM 1484 C CA . MET A 1 189 ? 7.834 -6.279 -12.881 1.00 95.25 189 MET A CA 1
ATOM 1485 C C . MET A 1 189 ? 8.734 -6.017 -11.676 1.00 95.25 189 MET A C 1
ATOM 1487 O O . MET A 1 189 ? 8.387 -6.432 -10.572 1.00 95.25 189 MET A O 1
ATOM 1491 N N . SER A 1 190 ? 9.847 -5.314 -11.863 1.00 93.12 190 SER A N 1
ATOM 1492 C CA . SER A 1 190 ? 10.689 -4.820 -10.777 1.00 93.12 190 SER A CA 1
ATOM 1493 C C . SER A 1 190 ? 10.380 -3.360 -10.452 1.00 93.12 190 SER A C 1
ATOM 1495 O O . SER A 1 190 ? 9.989 -2.588 -11.325 1.00 93.12 190 SER A O 1
ATOM 1497 N N . ALA A 1 191 ? 10.558 -2.983 -9.189 1.00 91.94 191 ALA A N 1
ATOM 1498 C CA . ALA A 1 191 ? 10.610 -1.611 -8.702 1.00 91.94 191 ALA A CA 1
ATOM 1499 C C . ALA A 1 191 ? 11.962 -1.400 -8.028 1.00 91.94 191 ALA A C 1
ATOM 1501 O O . ALA A 1 191 ? 12.205 -1.912 -6.935 1.00 91.94 191 ALA A O 1
ATOM 1502 N N . GLN A 1 192 ? 12.834 -0.667 -8.706 1.00 86.88 192 GLN A N 1
ATOM 1503 C CA . GLN A 1 192 ? 14.211 -0.445 -8.298 1.00 86.88 192 GLN A CA 1
ATOM 1504 C C . GLN A 1 192 ? 14.367 0.945 -7.715 1.00 86.88 192 GLN A C 1
ATOM 1506 O O . GLN A 1 192 ? 13.922 1.949 -8.289 1.00 86.88 192 GLN A O 1
ATOM 1511 N N . SER A 1 193 ? 15.003 0.997 -6.556 1.00 70.19 193 SER A N 1
ATOM 1512 C CA . SER A 1 193 ? 15.176 2.234 -5.816 1.00 70.19 193 SER A CA 1
ATOM 1513 C C . SER A 1 193 ? 16.603 2.743 -6.037 1.00 70.19 193 SER A C 1
ATOM 1515 O O . SER A 1 193 ? 17.513 2.409 -5.289 1.00 70.19 193 SER A O 1
ATOM 1517 N N . GLU A 1 194 ? 16.820 3.521 -7.099 1.00 59.44 194 GLU A N 1
ATOM 1518 C CA . GLU A 1 194 ? 18.121 4.158 -7.344 1.00 59.44 194 GLU A CA 1
ATOM 1519 C C . GLU A 1 194 ? 18.307 5.439 -6.515 1.00 59.44 194 GLU A C 1
ATOM 1521 O O . GLU A 1 194 ? 17.348 6.132 -6.162 1.00 59.44 194 GLU A O 1
ATOM 1526 N N . VAL A 1 195 ? 19.572 5.759 -6.221 1.00 52.97 195 VAL A N 1
ATOM 1527 C CA . VAL A 1 195 ? 19.981 7.063 -5.680 1.00 52.97 195 VAL A CA 1
ATOM 1528 C C . VAL A 1 195 ? 19.658 8.125 -6.738 1.00 52.97 195 VAL A C 1
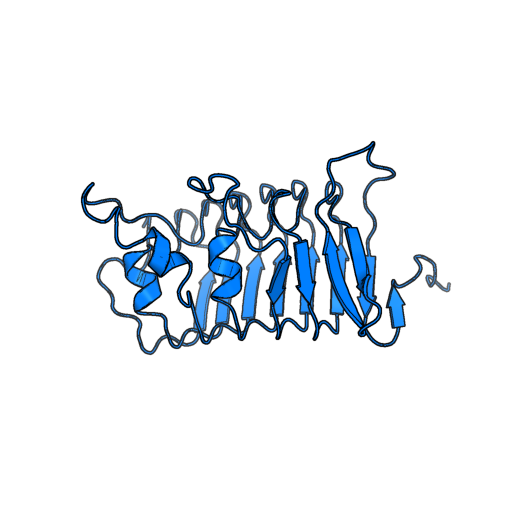ATOM 1530 O O . VAL A 1 195 ? 19.951 7.891 -7.909 1.00 52.97 195 VAL A O 1
ATOM 1533 N N . PRO A 1 196 ? 19.053 9.270 -6.379 1.00 47.22 196 PRO A N 1
ATOM 1534 C CA . PRO A 1 196 ? 18.631 10.260 -7.361 1.00 47.22 196 PRO A CA 1
ATOM 1535 C C . PRO A 1 196 ? 19.841 10.891 -8.069 1.00 47.22 196 PRO A C 1
ATOM 1537 O O . PRO A 1 196 ? 20.430 11.850 -7.574 1.00 47.22 196 PRO A O 1
ATOM 1540 N N . GLU A 1 197 ? 20.196 10.383 -9.248 1.00 41.38 197 GLU A N 1
ATOM 1541 C CA . GLU A 1 197 ? 20.874 11.182 -10.265 1.00 41.38 197 GLU A CA 1
ATOM 1542 C C . GLU A 1 197 ? 19.808 11.973 -11.030 1.00 41.38 197 GLU A C 1
ATOM 1544 O O . GLU A 1 197 ? 18.794 11.419 -11.445 1.00 41.38 197 GLU A O 1
ATOM 1549 N N . VAL A 1 198 ? 20.028 13.292 -11.086 1.00 41.84 198 VAL A N 1
ATOM 1550 C CA . VAL A 1 198 ? 19.261 14.360 -11.755 1.00 41.84 198 VAL A CA 1
ATOM 1551 C C . VAL A 1 198 ? 17.958 13.888 -12.418 1.00 41.84 198 VAL A C 1
ATOM 1553 O O . VAL A 1 198 ? 17.966 13.344 -13.516 1.00 41.84 198 VAL A O 1
ATOM 1556 N N . ALA A 1 199 ? 16.834 14.132 -11.737 1.00 42.69 199 ALA A N 1
ATOM 1557 C CA . ALA A 1 199 ? 15.500 13.813 -12.231 1.00 42.69 199 ALA A CA 1
ATOM 1558 C C . ALA A 1 199 ? 15.226 14.539 -13.560 1.00 42.69 199 ALA A C 1
ATOM 1560 O O . ALA A 1 199 ? 15.020 15.755 -13.578 1.00 42.69 199 ALA A O 1
ATOM 1561 N N . GLU A 1 200 ? 15.231 13.789 -14.661 1.00 39.97 200 GLU A N 1
ATOM 1562 C CA . GLU A 1 200 ? 14.666 14.245 -15.924 1.00 39.97 200 GLU A CA 1
ATOM 1563 C C . GLU A 1 200 ? 13.139 14.164 -15.879 1.00 39.97 200 GLU A C 1
ATOM 1565 O O . GLU A 1 200 ? 12.548 13.167 -15.472 1.00 39.97 200 GLU A O 1
ATOM 1570 N N . ASP A 1 201 ? 12.572 15.289 -16.290 1.00 42.06 201 ASP A N 1
ATOM 1571 C CA . ASP A 1 201 ? 11.192 15.670 -16.540 1.00 42.06 201 ASP A CA 1
ATOM 1572 C C . ASP A 1 201 ? 10.039 15.107 -15.689 1.00 42.06 201 ASP A C 1
ATOM 1574 O O . ASP A 1 201 ? 9.720 13.923 -15.576 1.00 42.06 201 ASP A O 1
ATOM 1578 N N . SER A 1 202 ? 9.359 16.096 -15.138 1.00 48.41 202 SER A N 1
ATOM 1579 C CA . SER A 1 202 ? 8.212 16.068 -14.263 1.00 48.41 202 SER A CA 1
ATOM 1580 C C . SER A 1 202 ? 6.946 15.516 -14.925 1.00 48.41 202 SER A C 1
ATOM 1582 O O . SER A 1 202 ? 6.614 15.838 -16.057 1.00 48.41 202 SER A O 1
ATOM 1584 N N . SER A 1 203 ? 6.153 14.793 -14.131 1.00 51.53 203 SER A N 1
ATOM 1585 C CA . SER A 1 203 ? 4.742 14.472 -14.406 1.00 51.53 203 SER A CA 1
ATOM 1586 C C . SER A 1 203 ? 4.485 13.557 -15.603 1.00 51.53 203 SER A C 1
ATOM 1588 O O . SER A 1 203 ? 3.807 13.942 -16.550 1.00 51.53 203 SER A O 1
ATOM 1590 N N . ILE A 1 204 ? 4.928 12.303 -15.533 1.00 63.16 204 ILE A N 1
ATOM 1591 C CA . ILE A 1 204 ? 4.579 11.337 -16.576 1.00 63.16 204 ILE A CA 1
ATOM 1592 C C . ILE A 1 204 ? 3.428 10.485 -16.062 1.00 63.16 204 ILE A C 1
ATOM 1594 O O . ILE A 1 204 ? 3.562 9.710 -15.111 1.00 63.16 204 ILE A O 1
ATOM 1598 N N . ASN A 1 205 ? 2.267 10.681 -16.677 1.00 81.75 205 ASN A N 1
ATOM 1599 C CA . ASN A 1 205 ? 1.162 9.756 -16.538 1.00 81.75 205 ASN A CA 1
ATOM 1600 C C . ASN A 1 205 ? 1.582 8.475 -17.247 1.00 81.75 205 ASN A C 1
ATOM 1602 O O . ASN A 1 205 ? 1.643 8.432 -18.465 1.00 81.75 205 ASN A O 1
ATOM 1606 N N . ARG A 1 206 ? 1.918 7.438 -16.490 1.00 86.50 206 ARG A N 1
ATOM 1607 C CA . ARG A 1 206 ? 2.393 6.179 -17.051 1.00 86.50 206 ARG A CA 1
ATOM 1608 C C . ARG A 1 206 ? 1.414 5.086 -16.705 1.00 86.50 206 ARG A C 1
ATOM 1610 O O . ARG A 1 206 ? 1.064 4.892 -15.544 1.00 86.50 206 ARG A O 1
ATOM 1617 N N . GLU A 1 207 ? 1.005 4.339 -17.713 1.00 91.19 207 GLU A N 1
ATOM 1618 C CA . GLU A 1 207 ? 0.225 3.130 -17.522 1.00 91.19 207 GLU A CA 1
ATOM 1619 C C . GLU A 1 207 ? 0.940 1.984 -18.215 1.00 91.19 207 GLU A C 1
ATOM 1621 O O . GLU A 1 207 ? 1.318 2.085 -19.379 1.00 91.19 207 GLU A O 1
ATOM 1626 N N . TRP A 1 208 ? 1.122 0.891 -17.495 1.00 93.56 208 TRP A N 1
ATOM 1627 C CA . TRP A 1 208 ? 1.652 -0.351 -18.017 1.00 93.56 208 TRP A CA 1
ATOM 1628 C C . TRP A 1 208 ? 0.639 -1.462 -17.798 1.00 93.56 208 TRP A C 1
ATOM 1630 O O . TRP A 1 208 ? -0.024 -1.534 -16.759 1.00 93.56 208 TRP A O 1
ATOM 1640 N N . THR A 1 209 ? 0.529 -2.343 -18.787 1.00 93.19 209 THR A N 1
ATOM 1641 C CA . THR A 1 209 ? -0.194 -3.605 -18.634 1.00 93.19 209 THR A CA 1
ATOM 1642 C C . THR A 1 209 ? 0.661 -4.756 -19.127 1.00 93.19 209 THR A C 1
ATOM 1644 O O . THR A 1 209 ? 1.366 -4.604 -20.124 1.00 93.19 209 THR A O 1
ATOM 1647 N N . ARG A 1 210 ? 0.564 -5.925 -18.490 1.00 88.88 210 ARG A N 1
ATOM 1648 C CA . ARG A 1 210 ? 1.390 -7.099 -18.828 1.00 88.88 210 ARG A CA 1
ATOM 1649 C C . ARG A 1 210 ? 1.379 -7.443 -20.315 1.00 88.88 210 ARG A C 1
ATOM 1651 O O . ARG A 1 210 ? 2.421 -7.725 -20.891 1.00 88.88 210 ARG A O 1
ATOM 1658 N N . ASN A 1 211 ? 0.206 -7.376 -20.940 1.00 89.00 211 ASN A N 1
ATOM 1659 C CA . ASN A 1 211 ? 0.030 -7.765 -22.340 1.00 89.00 211 ASN A CA 1
ATOM 1660 C C . ASN A 1 211 ? 0.420 -6.676 -23.350 1.00 89.00 211 ASN A C 1
ATOM 1662 O O . ASN A 1 211 ? 0.572 -6.990 -24.527 1.00 89.00 211 ASN A O 1
ATOM 1666 N N . LYS A 1 212 ? 0.524 -5.405 -22.935 1.00 88.38 212 LYS A N 1
ATOM 1667 C CA . LYS A 1 212 ? 0.776 -4.277 -23.855 1.00 88.38 212 LYS A CA 1
ATOM 1668 C C . LYS A 1 212 ? 2.054 -3.493 -23.558 1.00 88.38 212 LYS A C 1
ATOM 1670 O O . LYS A 1 212 ? 2.417 -2.642 -24.357 1.00 88.38 212 LYS A O 1
ATOM 1675 N N . GLY A 1 213 ? 2.726 -3.754 -22.439 1.00 88.44 213 GLY A N 1
ATOM 1676 C CA . GLY A 1 213 ? 3.838 -2.924 -21.986 1.00 88.44 213 GLY A CA 1
ATOM 1677 C C . GLY A 1 213 ? 3.373 -1.545 -21.508 1.00 88.44 213 GLY A C 1
ATOM 1678 O O . GLY A 1 213 ? 2.213 -1.372 -21.119 1.00 88.44 213 GLY A O 1
ATOM 1679 N N . TRP A 1 214 ? 4.297 -0.579 -21.507 1.00 87.44 214 TRP A N 1
ATOM 1680 C CA . TRP A 1 214 ? 4.003 0.827 -21.218 1.00 87.44 214 TRP A CA 1
ATOM 1681 C C . TRP A 1 214 ? 3.208 1.435 -22.372 1.00 87.44 214 TRP A C 1
ATOM 1683 O O . TRP A 1 214 ? 3.574 1.259 -23.531 1.00 87.44 214 TRP A O 1
ATOM 1693 N N . LYS A 1 215 ? 2.128 2.155 -22.063 1.00 85.75 215 LYS A N 1
ATOM 1694 C CA . LYS A 1 215 ? 1.431 2.978 -23.054 1.00 85.75 215 LYS A CA 1
ATOM 1695 C C . LYS A 1 215 ? 2.344 4.134 -23.461 1.00 85.75 215 LYS A C 1
ATOM 1697 O O . LYS A 1 215 ? 2.875 4.822 -22.593 1.00 85.75 215 LYS A O 1
ATOM 1702 N N . GLU A 1 216 ? 2.510 4.337 -24.762 1.00 62.16 216 GLU A N 1
ATOM 1703 C CA . GLU A 1 216 ? 3.164 5.526 -25.306 1.00 62.16 216 GLU A CA 1
ATOM 1704 C C . GLU A 1 216 ? 2.199 6.718 -25.177 1.00 62.16 216 GLU A C 1
ATOM 1706 O O . GLU A 1 216 ? 1.029 6.621 -25.560 1.00 62.16 216 GLU A O 1
ATOM 1711 N N . ASP A 1 217 ? 2.663 7.829 -24.598 1.00 52.97 217 ASP A N 1
ATOM 1712 C CA . ASP A 1 217 ? 1.916 9.090 -24.565 1.00 52.97 217 ASP A CA 1
ATOM 1713 C C . ASP A 1 217 ? 1.757 9.598 -26.011 1.00 52.97 217 ASP A C 1
ATOM 1715 O O . ASP A 1 217 ? 2.670 10.203 -26.570 1.00 52.97 217 ASP A O 1
ATOM 1719 N N . GLY A 1 218 ? 0.624 9.301 -26.659 1.00 49.72 218 GLY A N 1
ATOM 1720 C CA . GLY A 1 218 ? 0.431 9.674 -28.067 1.00 49.72 218 GLY A CA 1
ATOM 1721 C C . GLY A 1 218 ? -0.900 9.320 -28.733 1.00 49.72 218 GLY A C 1
ATOM 1722 O O . GLY A 1 218 ? -1.261 9.983 -29.700 1.00 49.72 218 GLY A O 1
ATOM 1723 N N . ASP A 1 219 ? -1.693 8.375 -28.219 1.00 36.75 219 ASP A N 1
ATOM 1724 C CA . ASP A 1 219 ? -3.014 8.073 -28.804 1.00 36.75 219 ASP A CA 1
ATOM 1725 C C . ASP A 1 219 ? -4.120 9.008 -28.276 1.00 36.75 219 ASP A C 1
ATOM 1727 O O . ASP A 1 219 ? -5.162 8.589 -27.770 1.00 36.75 219 ASP A O 1
ATOM 1731 N N . SER A 1 220 ? -3.912 10.316 -28.438 1.00 36.06 220 SER A N 1
ATOM 1732 C CA . SER A 1 220 ? -5.014 11.255 -28.646 1.00 36.06 220 SER A CA 1
ATOM 1733 C C . SER A 1 220 ? -5.223 11.412 -30.153 1.00 36.06 220 SER A C 1
ATOM 1735 O O . SER A 1 220 ? -4.789 12.388 -30.760 1.00 36.06 220 SER A O 1
ATOM 1737 N N . CYS A 1 221 ? -5.876 10.429 -30.776 1.00 39.88 221 CYS A N 1
ATOM 1738 C CA . CYS A 1 221 ? -6.533 10.655 -32.060 1.00 39.88 221 CYS A CA 1
ATOM 1739 C C . CYS A 1 221 ? -7.787 11.506 -31.817 1.00 39.88 221 CYS A C 1
ATOM 1741 O O . CYS A 1 221 ? -8.778 10.983 -31.302 1.00 39.88 221 CYS A O 1
ATOM 1743 N N . LEU A 1 222 ? -7.707 12.799 -32.153 1.00 34.25 222 LEU A N 1
ATOM 1744 C CA . LEU A 1 222 ? -8.606 13.576 -33.031 1.00 34.25 222 LEU A CA 1
ATOM 1745 C C . LEU A 1 222 ? -8.305 15.077 -32.917 1.00 34.25 222 LEU A C 1
ATOM 1747 O O . LEU A 1 222 ? -8.335 15.606 -31.785 1.00 34.25 222 LEU A O 1
#

Secondary structure (DSSP, 8-state):
---S-TT---TT--EEEEES-TT-SEEEEHHHHTT-TT--EEEEES-TT--EEEEPPSS-TTGGGTHHHHTTS-SSTT--EEEEES-TT--BSEEGGGGGG-TT--EEEEES-TT--BSEEPPTT--TTS--SEEE-TT--EEEEES-SS--BSSTTT-EEEETT--EEEEES-TT---EEEE-TTSPEEEE---------S---EEEETTTEEPPTT----

Organism: Populus trichocarpa (NCBI:txid3694)

pLDDT: mean 81.43, std 18.2, range [34.25, 98.75]

Foldseek 3Di:
DQEDAVPDQCQPAAEDAAEQQARHQEHEEPVRQVSQQNHAYYHYEQHANHAEPYDYDPDDPPCVPVCVVVLLAQRHQNHAYYHAYNHQNHQEHEAPSNLNNQQRHAYDEHENHANHQEHHEHDPDDDVPDDPQEAENARHAEDYYYQHNRHQFNHQQNHKYKYQRHFKYWYFQHFRHPFDWDQDPSLIIMTHRDDDDDDPDGTDGWMAGSVPGIDDPDPPDD

Sequence (222 aa):
MRCLWKGLVLSKLTTLEVVKCKRLTHVFTCSMIVSLVQLKVLKIVSCEELEQIIARDNDDENDQILLGDHLRSLCFPDLCEIEIRECNKLESLFPVAMASGLPKLQTLRVSEASQLLGVFGQDDRASPVNVEKEMVLPNLNELSLEQLSSIVYFSFGCCDFLFPRLEKLKFHQCPKLTTKFATTPDGSMSAQSEVPEVAEDSSINREWTRNKGWKEDGDSCL

InterPro domains:
  IPR032675 Leucine-rich repeat domain superfamily [G3DSA:3.80.10.10] (2-120)
  IPR050905 Plant disease resistance NBS-LRR [PTHR33463] (71-179)
  IPR057135 Disease resistance protein At4g27190-like, leucine-rich repeats [PF23247] (69-112)